Protein AF-A0A7S3JQF8-F1 (afdb_monomer_lite)

Secondary structure (DSSP, 8-state):
----------PPPPHHHHHHHHHHHHHHHHHHH-SSSHHHHHHHHTTS--B-HHHHHHHHHHHHTSSSPPPHHHHHHHHHHHGGGBS-HHHHHHHHHHH--HHHHHHHHHHHTHHHHHHTT--SEEEEEETTSHHHHHHHHHHHHHHHHHHHHHHHHTT--S---TTTTGGGGTT-SS--SS----S---SS---SEEEEEETTEE--HHHHHHHHHHT-GGG--S--TTS-SS--EEEEEE----PPPTTPPPPPHHHHHHHHHHTT----HHHHHT-HHHHTT-HHHHHHHHHHHHHHHTT-

pLDDT: mean 70.15, std 19.59, range [27.45, 96.44]

Organism: NCBI:txid44058

Sequence (304 aa):
CIHTVFTEIPLPPTELGIQNASGISGLLALLLENNTDRLHLLRLASTDLRIFASQAQHMLDTIQGSTQPFSSNELIECLIVLLPRILDVNAISKLLKRNLSDEEYHKLSFKLGSALFIYTGAIIGNHSLDLRQISHRAALCRLVQFDAIFQSQQRIAFGEENGGGANHFEHLLVYRGGDHSEVYRGGTSQFGDYSGFRNCTLNGRPITAGRIEEFCASFGDAGLDTHPHIVGKGRALLKLDYAGVIRAPLSATPVSDIKLGVLLHKCGLSFSAKYVRQRPSLAEVLPNILYEHRIKEEKAKRRL

Radius of gyration: 24.76 Å; chains: 1; bounding box: 56×47×88 Å

Foldseek 3Di:
DPQPPLDDDDDDQDPLNVVCPVLLVVLLVVLQVDDPQNLVSLLVSLQPAADALVSVVVSQVSQCPHPHHDDLVRLLSSCLSCLLRHDPLCSVVVSCVNRDDPVSVVVSCVVLPQLVCLSNPVLFFKGKAFLLDQSSLLSLLSLVVVQVVLVVVLCVVLPVPDDDDPPPPPVVVPPPDDDPPDDPPADDPPPDLPTLWHPKDWVNHDDHPVVSVVQNVQCPPSNPDNDSVVQPPDTGIIITGGHSDPDDRPPDDDQPPVRVLVVCVVVVNRDDPVNCVVDVVSCVVCVVVVVVVVVVVVVVVVVD

Structure (mmCIF, N/CA/C/O backbone):
data_AF-A0A7S3JQF8-F1
#
_entry.id   AF-A0A7S3JQF8-F1
#
loop_
_atom_site.group_PDB
_atom_site.id
_atom_site.type_symbol
_atom_site.label_atom_id
_atom_site.label_alt_id
_atom_site.label_comp_id
_atom_site.label_asym_id
_atom_site.label_entity_id
_atom_site.label_seq_id
_atom_site.pdbx_PDB_ins_code
_atom_site.Cartn_x
_atom_site.Cartn_y
_atom_site.Cartn_z
_atom_site.occupancy
_atom_site.B_iso_or_equiv
_atom_site.auth_seq_id
_atom_site.auth_comp_id
_atom_site.auth_asym_id
_atom_site.auth_atom_id
_atom_site.pdbx_PDB_model_num
ATOM 1 N N . CYS A 1 1 ? -22.724 -15.826 14.358 1.00 38.16 1 CYS A N 1
ATOM 2 C CA . CYS A 1 1 ? -21.447 -15.276 13.864 1.00 38.16 1 CYS A CA 1
ATOM 3 C C . CYS A 1 1 ? -20.396 -16.368 13.863 1.00 38.16 1 CYS A C 1
ATOM 5 O O . CYS A 1 1 ? -20.106 -16.908 14.922 1.00 38.16 1 CYS A O 1
ATOM 7 N N . ILE A 1 2 ? -19.859 -16.730 12.698 1.00 32.34 2 ILE A N 1
ATOM 8 C CA . ILE A 1 2 ? -18.669 -17.582 12.630 1.00 32.34 2 ILE A CA 1
ATOM 9 C C . ILE A 1 2 ? -17.495 -16.663 12.966 1.00 32.34 2 ILE A C 1
ATOM 11 O O . ILE A 1 2 ? -17.126 -15.821 12.153 1.00 32.34 2 ILE A O 1
ATOM 15 N N . HIS A 1 3 ? -16.955 -16.766 14.180 1.00 39.25 3 HIS A N 1
ATOM 16 C CA . HIS A 1 3 ? -15.694 -16.113 14.517 1.00 39.25 3 HIS A CA 1
ATOM 17 C C . HIS A 1 3 ? -14.595 -16.810 13.714 1.00 39.25 3 HIS A C 1
ATOM 19 O O . HIS A 1 3 ? -14.114 -17.875 14.096 1.00 39.25 3 HIS A O 1
ATOM 25 N N . THR A 1 4 ? -14.226 -16.254 12.561 1.00 45.56 4 THR A N 1
ATOM 26 C CA . THR A 1 4 ? -13.024 -16.687 11.851 1.00 45.56 4 THR A CA 1
ATOM 27 C C . THR A 1 4 ? -11.828 -16.402 12.747 1.00 45.56 4 THR A C 1
ATOM 29 O O . THR A 1 4 ? -11.440 -15.248 12.938 1.00 45.56 4 THR A O 1
ATOM 32 N N . VAL A 1 5 ? -11.270 -17.460 13.334 1.00 52.41 5 VAL A N 1
ATOM 33 C CA . VAL A 1 5 ? -10.058 -17.391 14.149 1.00 52.41 5 VAL A CA 1
ATOM 34 C C . VAL A 1 5 ? -8.934 -16.864 13.260 1.00 52.41 5 VAL A C 1
ATOM 36 O O . VAL A 1 5 ? -8.600 -17.488 12.252 1.00 52.41 5 VAL A O 1
ATOM 39 N N . PHE A 1 6 ? -8.347 -15.718 13.616 1.00 56.56 6 PHE A N 1
ATOM 40 C CA . PHE A 1 6 ? -7.117 -15.248 12.975 1.00 56.56 6 PHE A CA 1
ATOM 41 C C . PHE A 1 6 ? -5.991 -16.187 13.397 1.00 56.56 6 PHE A C 1
ATOM 43 O O . PHE A 1 6 ? -5.379 -16.025 14.447 1.00 56.56 6 PHE A O 1
ATOM 50 N N . THR A 1 7 ? -5.792 -17.239 12.612 1.00 50.06 7 THR A N 1
ATOM 51 C CA . THR A 1 7 ? -4.703 -18.189 12.802 1.00 50.06 7 THR A CA 1
ATOM 52 C C . THR A 1 7 ? -3.513 -17.670 12.011 1.00 50.06 7 THR A C 1
ATOM 54 O O . THR A 1 7 ? -3.436 -17.801 10.780 1.00 50.06 7 THR A O 1
ATOM 57 N N . GLU A 1 8 ? -2.612 -17.007 12.725 1.00 55.91 8 GLU A N 1
ATOM 58 C CA . GLU A 1 8 ? -1.283 -16.699 12.227 1.00 55.91 8 GLU A CA 1
ATOM 59 C C . GLU A 1 8 ? -0.314 -17.773 12.714 1.00 55.91 8 GLU A C 1
ATOM 61 O O . GLU A 1 8 ? -0.407 -18.247 13.846 1.00 55.91 8 GLU A O 1
ATOM 66 N N . ILE A 1 9 ? 0.591 -18.192 11.833 1.00 54.34 9 ILE A N 1
ATOM 67 C CA . ILE A 1 9 ? 1.711 -19.037 12.233 1.00 54.34 9 ILE A CA 1
ATOM 68 C C . ILE A 1 9 ? 2.637 -18.109 13.021 1.00 54.34 9 ILE A C 1
ATOM 70 O O . ILE A 1 9 ? 3.070 -17.110 12.443 1.00 54.34 9 ILE A O 1
ATOM 74 N N . PRO A 1 10 ? 2.914 -18.374 14.309 1.00 50.53 10 PRO A N 1
ATOM 75 C CA . PRO A 1 10 ? 3.776 -17.505 15.092 1.00 50.53 10 PRO A CA 1
ATOM 76 C C . PRO A 1 10 ? 5.144 -17.440 14.414 1.00 50.53 10 PRO A C 1
ATOM 78 O O . PRO A 1 10 ? 5.845 -18.446 14.295 1.00 50.53 10 PRO A O 1
ATOM 81 N N . LEU A 1 11 ? 5.497 -16.254 13.925 1.00 52.41 11 LEU A N 1
ATOM 82 C CA . LEU A 1 11 ? 6.851 -15.977 13.476 1.00 52.41 11 LEU A CA 1
ATOM 83 C C . LEU A 1 11 ? 7.752 -15.883 14.716 1.00 52.41 11 LEU A C 1
ATOM 85 O O . LEU A 1 11 ? 7.289 -15.436 15.772 1.00 52.41 11 LEU A O 1
ATOM 89 N N . PRO A 1 12 ? 9.027 -16.300 14.627 1.00 53.69 12 PRO A N 1
ATOM 90 C CA . PRO A 1 12 ? 9.968 -16.078 15.714 1.00 53.69 12 PRO A CA 1
ATOM 91 C C . PRO A 1 12 ? 10.010 -14.578 16.050 1.00 53.69 12 PRO A C 1
ATOM 93 O O . PRO A 1 12 ? 9.937 -13.752 15.133 1.00 53.69 12 PRO A O 1
ATOM 96 N N . PRO A 1 13 ? 10.099 -14.207 17.341 1.00 59.03 13 PRO A N 1
ATOM 97 C CA . PRO A 1 13 ? 10.108 -12.810 17.740 1.00 59.03 13 PRO A CA 1
ATOM 98 C C . PRO A 1 13 ? 11.290 -12.109 17.069 1.00 59.03 13 PRO A C 1
ATOM 100 O O . PRO A 1 13 ? 12.449 -12.460 17.282 1.00 59.03 13 PRO A O 1
ATOM 103 N N . THR A 1 14 ? 10.979 -11.139 16.216 1.00 62.47 14 THR A N 1
ATOM 104 C CA . THR A 1 14 ? 11.986 -10.276 15.599 1.00 62.47 14 THR A CA 1
ATOM 105 C C . THR A 1 14 ? 12.330 -9.150 16.566 1.00 62.47 14 THR A C 1
ATOM 107 O O . THR A 1 14 ? 11.481 -8.729 17.355 1.00 62.47 14 THR A O 1
ATOM 110 N N . GLU A 1 15 ? 13.557 -8.631 16.500 1.00 61.78 15 GLU A N 1
ATOM 111 C CA . GLU A 1 15 ? 13.989 -7.484 17.313 1.00 61.78 15 GLU A CA 1
ATOM 112 C C . GLU A 1 15 ? 13.013 -6.303 17.176 1.00 61.78 15 GLU A C 1
ATOM 114 O O . GLU A 1 15 ? 12.596 -5.718 18.172 1.00 61.78 15 GLU A O 1
ATOM 119 N N . LEU A 1 16 ? 12.534 -6.060 15.953 1.00 67.06 16 LEU A N 1
ATOM 120 C CA . LEU A 1 16 ? 11.507 -5.067 15.654 1.00 67.06 16 LEU A CA 1
ATOM 121 C C . LEU A 1 16 ? 10.172 -5.358 16.363 1.00 67.06 16 LEU A C 1
ATOM 123 O O . LEU A 1 16 ? 9.544 -4.459 16.919 1.00 67.06 16 LEU A O 1
ATOM 127 N N . GLY A 1 17 ? 9.732 -6.620 16.372 1.00 62.09 17 GLY A N 1
ATOM 128 C CA . GLY A 1 17 ? 8.514 -7.033 17.069 1.00 62.09 17 GLY A CA 1
ATOM 129 C C . GLY A 1 17 ? 8.582 -6.779 18.577 1.00 62.09 17 GLY A C 1
ATOM 130 O O . GLY A 1 17 ? 7.595 -6.337 19.164 1.00 62.09 17 GLY A O 1
ATOM 131 N N . ILE A 1 18 ? 9.753 -6.999 19.184 1.00 67.00 18 ILE A N 1
ATOM 132 C CA . ILE A 1 18 ? 10.003 -6.748 20.611 1.00 67.00 18 ILE A CA 1
ATOM 133 C C . ILE A 1 18 ? 10.075 -5.241 20.890 1.00 67.00 18 ILE A C 1
ATOM 135 O O . ILE A 1 18 ? 9.410 -4.762 21.807 1.00 67.00 18 ILE A O 1
ATOM 139 N N . GLN A 1 19 ? 10.829 -4.487 20.083 1.00 69.31 19 GLN A N 1
ATOM 140 C CA . GLN A 1 19 ? 10.987 -3.035 20.231 1.00 69.31 19 GLN A CA 1
ATOM 141 C C . GLN A 1 19 ? 9.647 -2.296 20.135 1.00 69.31 19 GLN A C 1
ATOM 143 O O . GLN A 1 19 ? 9.401 -1.359 20.892 1.00 69.31 19 GLN A O 1
ATOM 148 N N . ASN A 1 20 ? 8.741 -2.760 19.271 1.00 76.12 20 ASN A N 1
ATOM 149 C CA . ASN A 1 20 ? 7.442 -2.115 19.090 1.00 76.12 20 ASN A CA 1
ATOM 150 C C . ASN A 1 20 ? 6.398 -2.526 20.135 1.00 76.12 20 ASN A C 1
ATOM 152 O O . ASN A 1 20 ? 5.397 -1.830 20.280 1.00 76.12 20 ASN A O 1
ATOM 156 N N . ALA A 1 21 ? 6.602 -3.608 20.893 1.00 77.50 21 ALA A N 1
ATOM 157 C CA . ALA A 1 21 ? 5.611 -4.094 21.856 1.00 77.50 21 ALA A CA 1
ATOM 158 C C . ALA A 1 21 ? 5.340 -3.092 22.995 1.00 77.50 21 ALA A C 1
ATOM 160 O O . ALA A 1 21 ? 4.184 -2.875 23.369 1.00 77.50 21 ALA A O 1
ATOM 161 N N . SER A 1 22 ? 6.386 -2.442 23.516 1.00 77.94 22 SER A N 1
ATOM 162 C CA . SER A 1 22 ? 6.257 -1.398 24.543 1.00 77.94 22 SER A CA 1
ATOM 163 C C . SER A 1 22 ? 5.578 -0.144 23.985 1.00 77.94 22 SER A C 1
ATOM 165 O O . SER A 1 22 ? 4.662 0.383 24.614 1.00 77.94 22 SER A O 1
ATOM 167 N N . GLY A 1 23 ? 5.955 0.278 22.773 1.00 81.12 23 GLY A N 1
ATOM 168 C CA . GLY A 1 23 ? 5.341 1.412 22.076 1.00 81.12 23 GLY A CA 1
ATOM 169 C C . GLY A 1 23 ? 3.856 1.192 21.771 1.00 81.12 23 GLY A C 1
ATOM 170 O O . GLY A 1 23 ? 3.036 2.066 22.040 1.00 81.12 23 GLY A O 1
ATOM 171 N N . ILE A 1 24 ? 3.486 0.001 21.291 1.00 87.12 24 ILE A N 1
ATOM 172 C CA . ILE A 1 24 ? 2.089 -0.384 21.042 1.00 87.12 24 ILE A CA 1
ATOM 173 C C . ILE A 1 24 ? 1.290 -0.404 22.347 1.00 87.12 24 ILE A C 1
ATOM 175 O O . ILE A 1 24 ? 0.166 0.089 22.375 1.00 87.12 24 ILE A O 1
ATOM 179 N N . SER A 1 25 ? 1.858 -0.943 23.427 1.00 86.56 25 SER A N 1
ATOM 180 C CA . SER A 1 25 ? 1.186 -0.985 24.732 1.00 86.56 25 SER A CA 1
ATOM 181 C C . SER A 1 25 ? 0.939 0.422 25.284 1.00 86.56 25 SER A C 1
ATOM 183 O O . SER A 1 25 ? -0.168 0.716 25.731 1.00 86.56 25 SER A O 1
ATOM 185 N N . GLY A 1 26 ? 1.933 1.313 25.190 1.00 84.81 26 GLY A N 1
ATOM 186 C CA . GLY A 1 26 ? 1.784 2.720 25.572 1.00 84.81 26 GLY A CA 1
ATOM 187 C C . GLY A 1 26 ? 0.753 3.457 24.714 1.00 84.81 26 GLY A C 1
ATOM 188 O O . GLY A 1 26 ? -0.087 4.182 25.241 1.00 84.81 26 GLY A O 1
ATOM 189 N N . LEU A 1 27 ? 0.752 3.218 23.399 1.00 87.50 27 LEU A N 1
ATOM 190 C CA . LEU A 1 27 ? -0.258 3.764 22.494 1.00 87.50 27 LEU A CA 1
ATOM 191 C C . LEU A 1 27 ? -1.663 3.264 22.845 1.00 87.50 27 LEU A C 1
ATOM 193 O O . LEU A 1 27 ? -2.598 4.056 22.865 1.00 87.50 27 LEU A O 1
ATOM 197 N N . LEU A 1 28 ? -1.827 1.975 23.147 1.00 90.12 28 LEU A N 1
ATOM 198 C CA . LEU A 1 28 ? -3.119 1.425 23.555 1.00 90.12 28 LEU A CA 1
ATOM 199 C C . LEU A 1 28 ? -3.620 2.062 24.848 1.00 90.12 28 LEU A C 1
ATOM 201 O O . LEU A 1 28 ? -4.778 2.459 24.887 1.00 90.12 28 LEU A O 1
ATOM 205 N N . ALA A 1 29 ? -2.763 2.232 25.858 1.00 88.12 29 ALA A N 1
ATOM 206 C CA . ALA A 1 29 ? -3.135 2.944 27.080 1.00 88.12 29 ALA A CA 1
ATOM 207 C C . ALA A 1 29 ? -3.652 4.359 26.763 1.00 88.12 29 ALA A C 1
ATOM 209 O O . ALA A 1 29 ? -4.763 4.712 27.151 1.00 88.12 29 ALA A O 1
ATOM 210 N N . LEU A 1 30 ? -2.922 5.118 25.937 1.00 86.62 30 LEU A N 1
ATOM 211 C CA . LEU A 1 30 ? -3.332 6.462 25.520 1.00 86.62 30 LEU A CA 1
ATOM 212 C C . LEU A 1 30 ? -4.659 6.476 24.745 1.00 86.62 30 LEU A C 1
ATOM 214 O O . LEU A 1 30 ? -5.483 7.363 24.966 1.00 86.62 30 LEU A O 1
ATOM 218 N N . LEU A 1 31 ? -4.880 5.520 23.839 1.00 88.56 31 LEU A N 1
ATOM 219 C CA . LEU A 1 31 ? -6.117 5.426 23.053 1.00 88.56 31 LEU A CA 1
ATOM 220 C C . LEU A 1 31 ? -7.328 5.009 23.894 1.00 88.56 31 LEU A C 1
ATOM 222 O O . LEU A 1 31 ? -8.451 5.359 23.539 1.00 88.56 31 LEU A O 1
ATOM 226 N N . LEU A 1 32 ? -7.111 4.248 24.967 1.00 88.12 32 LEU A N 1
ATOM 227 C CA . LEU A 1 32 ? -8.162 3.811 25.885 1.00 88.12 32 LEU A CA 1
ATOM 228 C C . LEU A 1 32 ? -8.509 4.884 26.926 1.00 88.12 32 LEU A C 1
ATOM 230 O O . LEU A 1 32 ? -9.653 4.956 27.363 1.00 88.12 32 LEU A O 1
ATOM 234 N N . GLU A 1 33 ? -7.541 5.713 27.318 1.00 86.38 33 GLU A N 1
ATOM 235 C CA . GLU A 1 33 ? -7.742 6.809 28.274 1.00 86.38 33 GLU A CA 1
ATOM 236 C C . GLU A 1 33 ? -8.380 8.054 27.635 1.00 86.38 33 GLU A C 1
ATOM 238 O O . GLU A 1 33 ? -9.118 8.785 28.298 1.00 86.38 33 GLU A O 1
ATOM 243 N N . ASN A 1 34 ? -8.118 8.307 26.347 1.00 82.44 34 ASN A N 1
ATOM 244 C CA . ASN A 1 34 ? -8.585 9.504 25.645 1.00 82.44 34 ASN A CA 1
ATOM 245 C C . ASN A 1 34 ? -9.769 9.192 24.727 1.00 82.44 34 ASN A C 1
ATOM 247 O O . ASN A 1 34 ? -9.619 8.436 23.779 1.00 82.44 34 ASN A O 1
ATOM 251 N N . ASN A 1 35 ? -10.920 9.843 24.921 1.00 75.00 35 ASN A N 1
ATOM 252 C CA . ASN A 1 35 ? -12.141 9.502 24.169 1.00 75.00 35 ASN A CA 1
ATOM 253 C C . ASN A 1 35 ? -12.416 10.402 22.953 1.00 75.00 35 ASN A C 1
ATOM 255 O O . ASN A 1 35 ? -13.097 9.979 22.023 1.00 75.00 35 ASN A O 1
ATOM 259 N N . THR A 1 36 ? -11.902 11.634 22.926 1.00 74.56 36 THR A N 1
ATOM 260 C CA . THR A 1 36 ? -12.271 12.633 21.903 1.00 74.56 36 THR A CA 1
ATOM 261 C C . THR A 1 36 ? -11.349 12.658 20.686 1.00 74.56 36 THR A C 1
ATOM 263 O O . THR A 1 36 ? -11.806 13.003 19.603 1.00 74.56 36 THR A O 1
ATOM 266 N N . ASP A 1 37 ? -10.089 12.225 20.823 1.00 81.88 37 ASP A N 1
ATOM 267 C CA . ASP A 1 37 ? -9.053 12.421 19.791 1.00 81.88 37 ASP A CA 1
ATOM 268 C C . ASP A 1 37 ? -8.270 11.150 19.425 1.00 81.88 37 ASP A C 1
ATOM 270 O O . ASP A 1 37 ? -7.159 11.210 18.895 1.00 81.88 37 ASP A O 1
ATOM 274 N N . ARG A 1 38 ? -8.860 9.970 19.647 1.00 87.44 38 ARG A N 1
ATOM 275 C CA . ARG A 1 38 ? -8.209 8.662 19.422 1.00 87.44 38 ARG A CA 1
ATOM 276 C C . ARG A 1 38 ? -7.586 8.525 18.037 1.00 87.44 38 ARG A C 1
ATOM 278 O O . ARG A 1 38 ? -6.435 8.124 17.905 1.00 87.44 38 ARG A O 1
ATOM 285 N N . LEU A 1 39 ? -8.320 8.900 16.989 1.00 86.19 39 LEU A N 1
ATOM 286 C CA . LEU A 1 39 ? -7.820 8.814 15.614 1.00 86.19 39 LEU A CA 1
ATOM 287 C C . LEU A 1 39 ? -6.692 9.812 15.335 1.00 86.19 39 LEU A C 1
ATOM 289 O O . LEU A 1 39 ? -5.806 9.522 14.534 1.00 86.19 39 LEU A O 1
ATOM 293 N N . HIS A 1 40 ? -6.711 10.982 15.976 1.00 85.19 40 HIS A N 1
ATOM 294 C CA . HIS A 1 40 ? -5.642 11.963 15.833 1.00 85.19 40 HIS A CA 1
ATOM 295 C C . HIS A 1 40 ? -4.365 11.481 16.530 1.00 85.19 40 HIS A C 1
ATOM 297 O O . HIS A 1 40 ? -3.304 11.470 15.908 1.00 85.19 40 HIS A O 1
ATOM 303 N N . LEU A 1 41 ? -4.486 10.977 17.762 1.00 85.69 41 LEU A N 1
ATOM 304 C CA . LEU A 1 41 ? -3.383 10.358 18.501 1.00 85.69 41 LEU A CA 1
ATOM 305 C C . LEU A 1 41 ? -2.797 9.165 17.746 1.00 85.69 41 LEU A C 1
ATOM 307 O O . LEU A 1 41 ? -1.582 9.075 17.592 1.00 85.69 41 LEU A O 1
ATOM 311 N N . LEU A 1 42 ? -3.652 8.292 17.205 1.00 87.06 42 LEU A N 1
ATOM 312 C CA . LEU A 1 42 ? -3.214 7.169 16.383 1.00 87.06 42 LEU A CA 1
ATOM 313 C C . LEU A 1 42 ? -2.440 7.651 15.153 1.00 87.06 42 LEU A C 1
ATOM 315 O O . LEU A 1 42 ? -1.387 7.101 14.854 1.00 87.06 42 LEU A O 1
ATOM 319 N N . ARG A 1 43 ? -2.919 8.686 14.452 1.00 84.50 43 ARG A N 1
ATOM 320 C CA . ARG A 1 43 ? -2.213 9.256 13.292 1.00 84.50 43 ARG A CA 1
ATOM 321 C C . ARG A 1 43 ? -0.829 9.766 13.679 1.00 84.50 43 ARG A C 1
ATOM 323 O O . ARG A 1 43 ? 0.130 9.391 13.013 1.00 84.50 43 ARG A O 1
ATOM 330 N N . LEU A 1 44 ? -0.722 10.532 14.766 1.00 80.88 44 LEU A N 1
ATOM 331 C CA . LEU A 1 44 ? 0.553 11.054 15.265 1.00 80.88 44 LEU A CA 1
ATOM 332 C C . LEU A 1 44 ? 1.515 9.928 15.665 1.00 80.88 44 LEU A C 1
ATOM 334 O O . LEU A 1 44 ? 2.650 9.901 15.198 1.00 80.88 44 LEU A O 1
ATOM 338 N N . ALA A 1 45 ? 1.051 8.965 16.460 1.00 80.62 45 ALA A N 1
ATOM 339 C CA . ALA A 1 45 ? 1.877 7.860 16.941 1.00 80.62 45 ALA A CA 1
ATOM 340 C C . ALA A 1 45 ? 2.254 6.867 15.833 1.00 80.62 45 ALA A C 1
ATOM 342 O O . ALA A 1 45 ? 3.324 6.266 15.861 1.00 80.62 45 ALA A O 1
ATOM 343 N N . SER A 1 46 ? 1.388 6.697 14.830 1.00 76.44 46 SER A N 1
ATOM 344 C CA . SER A 1 46 ? 1.641 5.785 13.714 1.00 76.44 46 SER A CA 1
ATOM 345 C C . SER A 1 46 ? 2.768 6.249 12.796 1.00 76.44 46 SER A C 1
ATOM 347 O O . SER A 1 46 ? 3.197 5.457 11.962 1.00 76.44 46 SER A O 1
ATOM 349 N N . THR A 1 47 ? 3.234 7.499 12.923 1.00 70.69 47 THR A N 1
ATOM 350 C CA . THR A 1 47 ? 4.225 8.121 12.030 1.00 70.69 47 THR A CA 1
ATOM 351 C C . THR A 1 47 ? 5.492 7.283 11.901 1.00 70.69 47 THR A C 1
ATOM 353 O O . THR A 1 47 ? 5.908 6.993 10.779 1.00 70.69 47 THR A O 1
ATOM 356 N N . ASP A 1 48 ? 5.986 6.768 13.023 1.00 69.75 48 ASP A N 1
ATOM 357 C CA . ASP A 1 48 ? 7.218 5.972 13.088 1.00 69.75 48 ASP A CA 1
ATOM 358 C C . ASP A 1 48 ? 6.946 4.479 13.309 1.00 69.75 48 ASP A C 1
ATOM 360 O O . ASP A 1 48 ? 7.850 3.643 13.307 1.00 69.75 48 ASP A O 1
ATOM 364 N N . LEU A 1 49 ? 5.675 4.113 13.481 1.00 78.38 49 LEU A N 1
ATOM 365 C CA . LEU A 1 49 ? 5.298 2.763 13.851 1.00 78.38 49 LEU A CA 1
ATOM 366 C C . LEU A 1 49 ? 5.390 1.821 12.639 1.00 78.38 49 LEU A C 1
ATOM 368 O O . LEU A 1 49 ? 4.790 2.060 11.588 1.00 78.38 49 LEU A O 1
ATOM 372 N N . ARG A 1 50 ? 6.105 0.705 12.794 1.00 82.88 50 ARG A N 1
ATOM 373 C CA . ARG A 1 50 ? 6.122 -0.422 11.847 1.00 82.88 50 ARG A CA 1
ATOM 374 C C . ARG A 1 50 ? 5.615 -1.657 12.570 1.00 82.88 50 ARG A C 1
ATOM 376 O O . ARG A 1 50 ? 6.183 -2.035 13.582 1.00 82.88 50 ARG A O 1
ATOM 383 N N . ILE A 1 51 ? 4.554 -2.290 12.091 1.00 87.44 51 ILE A N 1
ATOM 384 C CA . ILE A 1 51 ? 3.912 -3.381 12.842 1.00 87.44 51 ILE A CA 1
ATOM 385 C C . ILE A 1 51 ? 3.696 -4.611 11.982 1.00 87.44 51 ILE A C 1
ATOM 387 O O . ILE A 1 51 ? 3.656 -4.530 10.755 1.00 87.44 51 ILE A O 1
ATOM 391 N N . PHE A 1 52 ? 3.521 -5.746 12.644 1.00 89.31 52 PHE A N 1
ATOM 392 C CA . PHE A 1 52 ? 2.952 -6.937 12.026 1.00 89.31 52 PHE A CA 1
ATOM 393 C C . PHE A 1 52 ? 1.418 -6.888 12.047 1.00 89.31 52 PHE A C 1
ATOM 395 O O . PHE A 1 52 ? 0.814 -6.201 12.879 1.00 89.31 52 PHE A O 1
ATOM 402 N N . ALA A 1 53 ? 0.757 -7.634 11.164 1.00 91.31 53 ALA A N 1
ATOM 403 C CA . ALA A 1 53 ? -0.696 -7.708 11.120 1.00 91.31 53 ALA A CA 1
ATOM 404 C C . ALA A 1 53 ? -1.277 -8.294 12.418 1.00 91.31 53 ALA A C 1
ATOM 406 O O . ALA A 1 53 ? -2.335 -7.845 12.851 1.00 91.31 53 ALA A O 1
ATOM 407 N N . SER A 1 54 ? -0.579 -9.220 13.088 1.00 90.06 54 SER A N 1
ATOM 408 C CA . SER A 1 54 ? -0.940 -9.694 14.440 1.00 90.06 54 SER A CA 1
ATOM 409 C C . SER A 1 54 ? -0.937 -8.579 15.471 1.00 90.06 54 SER A C 1
ATOM 411 O O . SER A 1 54 ? -1.847 -8.500 16.289 1.00 90.06 54 SER A O 1
ATOM 413 N N . GLN A 1 55 ? 0.074 -7.713 15.443 1.00 90.44 55 GLN A N 1
ATOM 414 C CA . GLN A 1 55 ? 0.164 -6.575 16.354 1.00 90.44 55 GLN A CA 1
ATOM 415 C C . GLN A 1 55 ? -0.974 -5.580 16.096 1.00 90.44 55 GLN A C 1
ATOM 417 O O . GLN A 1 55 ? -1.618 -5.129 17.041 1.00 90.44 55 GLN A O 1
ATOM 422 N N . ALA A 1 56 ? -1.290 -5.313 14.824 1.00 93.06 56 ALA A N 1
ATOM 423 C CA . ALA A 1 56 ? -2.465 -4.528 14.452 1.00 93.06 56 ALA A CA 1
ATOM 424 C C . ALA A 1 56 ? -3.767 -5.186 14.946 1.00 93.06 56 ALA A C 1
ATOM 426 O O . ALA A 1 56 ? -4.606 -4.515 15.540 1.00 93.06 56 ALA A O 1
ATOM 427 N N . GLN A 1 57 ? -3.927 -6.502 14.761 1.00 94.31 57 GLN A N 1
ATOM 428 C CA . GLN A 1 57 ? -5.095 -7.240 15.248 1.00 94.31 57 GLN A CA 1
ATOM 429 C C . GLN A 1 57 ? -5.208 -7.181 16.775 1.00 94.31 57 GLN A C 1
ATOM 431 O O . GLN A 1 57 ? -6.301 -6.966 17.282 1.00 94.31 57 GLN A O 1
ATOM 436 N N . HIS A 1 58 ? -4.101 -7.327 17.505 1.00 92.25 58 HIS A N 1
ATOM 437 C CA . HIS A 1 58 ? -4.076 -7.214 18.963 1.00 92.25 58 HIS A CA 1
ATOM 438 C C . HIS A 1 58 ? -4.551 -5.832 19.427 1.00 92.25 58 HIS A C 1
ATOM 440 O O . HIS A 1 58 ? -5.338 -5.728 20.370 1.00 92.25 58 HIS A O 1
ATOM 446 N N . MET A 1 59 ? -4.112 -4.768 18.743 1.00 92.69 59 MET A N 1
ATOM 447 C CA . MET A 1 59 ? -4.593 -3.414 19.015 1.00 92.69 59 MET A CA 1
ATOM 448 C C . MET A 1 59 ? -6.107 -3.304 18.815 1.00 92.69 59 MET A C 1
ATOM 450 O O . MET A 1 59 ? -6.802 -2.789 19.688 1.00 92.69 59 MET A O 1
ATOM 454 N N . LEU A 1 60 ? -6.623 -3.823 17.696 1.00 94.31 60 LEU A N 1
ATOM 455 C CA . LEU A 1 60 ? -8.058 -3.811 17.403 1.00 94.31 60 LEU A CA 1
ATOM 456 C C . LEU A 1 60 ? -8.861 -4.635 18.417 1.00 94.31 60 LEU A C 1
ATOM 458 O O . LEU A 1 60 ? -9.878 -4.153 18.903 1.00 94.31 60 LEU A O 1
ATOM 462 N N . ASP A 1 61 ? -8.388 -5.826 18.789 1.00 93.62 61 ASP A N 1
ATOM 463 C CA . ASP A 1 61 ? -9.044 -6.698 19.770 1.00 93.62 61 ASP A CA 1
ATOM 464 C C . ASP A 1 61 ? -9.109 -6.036 21.154 1.00 93.62 61 ASP A C 1
ATOM 466 O O . ASP A 1 61 ? -10.144 -6.082 21.819 1.00 93.62 61 ASP A O 1
ATOM 470 N N . THR A 1 62 ? -8.030 -5.366 21.569 1.00 92.19 62 THR A N 1
ATOM 471 C CA . THR A 1 62 ? -7.964 -4.669 22.862 1.00 92.19 62 THR A CA 1
ATOM 472 C C . THR A 1 62 ? -8.930 -3.486 22.900 1.00 92.19 62 THR A C 1
ATOM 474 O O . THR A 1 62 ? -9.645 -3.299 23.883 1.00 92.19 62 THR A O 1
ATOM 477 N N . ILE A 1 63 ? -9.000 -2.703 21.819 1.00 91.25 63 ILE A N 1
ATOM 478 C CA . ILE A 1 63 ? -9.933 -1.574 21.723 1.00 91.25 63 ILE A CA 1
ATOM 479 C C . ILE A 1 63 ? -11.380 -2.077 21.652 1.00 91.25 63 ILE A C 1
ATOM 481 O O . ILE A 1 63 ? -12.250 -1.530 22.327 1.00 91.25 63 ILE A O 1
ATOM 485 N N . GLN A 1 64 ? -11.645 -3.144 20.896 1.00 89.88 64 GLN A N 1
ATOM 486 C CA . GLN A 1 64 ? -12.983 -3.720 20.762 1.00 89.88 64 GLN A CA 1
ATOM 487 C C . GLN A 1 64 ? -13.492 -4.343 22.070 1.00 89.88 64 GLN A C 1
ATOM 489 O O . GLN A 1 64 ? -14.692 -4.313 22.332 1.00 89.88 64 GLN A O 1
ATOM 494 N N . GLY A 1 65 ? -12.591 -4.895 22.887 1.00 88.44 65 GLY A N 1
ATOM 495 C CA . GLY A 1 65 ? -12.893 -5.421 24.220 1.00 88.44 65 GLY A CA 1
ATOM 496 C C . GLY A 1 65 ? -12.988 -4.357 25.318 1.00 88.44 65 GLY A C 1
ATOM 497 O O . GLY A 1 65 ? -13.270 -4.698 26.465 1.00 88.44 65 GLY A O 1
ATOM 498 N N . SER A 1 66 ? -12.738 -3.085 24.996 1.00 89.56 66 SER A N 1
ATOM 499 C CA . SER A 1 66 ? -12.793 -1.988 25.962 1.00 89.56 66 SER A CA 1
ATOM 500 C C . SER A 1 66 ? -14.223 -1.512 26.237 1.00 89.56 66 SER A C 1
ATOM 502 O O . SER A 1 66 ? -15.182 -1.896 25.568 1.00 89.56 66 SER A O 1
ATOM 504 N N . THR A 1 67 ? -14.369 -0.613 27.212 1.00 86.94 67 THR A N 1
ATOM 505 C CA . THR A 1 67 ? -15.646 0.054 27.512 1.00 86.94 67 THR A CA 1
ATOM 506 C C . THR A 1 67 ? -16.136 0.954 26.374 1.00 86.94 67 THR A C 1
ATOM 508 O O . THR A 1 67 ? -17.308 1.327 26.363 1.00 86.94 67 THR A O 1
ATOM 511 N N . GLN A 1 68 ? -15.264 1.304 25.421 1.00 83.81 68 GLN A N 1
ATOM 512 C CA . GLN A 1 68 ? -15.562 2.197 24.304 1.00 83.81 68 GLN A CA 1
ATOM 513 C C . GLN A 1 68 ? -14.978 1.650 22.993 1.00 83.81 68 GLN A C 1
ATOM 515 O O . GLN A 1 68 ? -13.953 2.144 22.512 1.00 83.81 68 GLN A O 1
ATOM 520 N N . PRO A 1 69 ? -15.618 0.642 22.379 1.00 89.44 69 PRO A N 1
ATOM 521 C CA . PRO A 1 69 ? -15.170 0.108 21.098 1.00 89.44 69 PRO A CA 1
ATOM 522 C C . PRO A 1 69 ? -15.218 1.173 19.994 1.00 89.44 69 PRO A C 1
ATOM 524 O O . PRO A 1 69 ? -15.924 2.182 20.099 1.00 89.44 69 PRO A O 1
ATOM 527 N N . PHE A 1 70 ? -14.473 0.949 18.912 1.00 91.00 70 PHE A N 1
ATOM 528 C CA . PHE A 1 70 ? -14.587 1.800 17.732 1.00 91.00 70 PHE A CA 1
ATOM 529 C C . PHE A 1 70 ? -15.956 1.630 17.075 1.00 91.00 70 PHE A C 1
ATOM 531 O O . PHE A 1 70 ? -16.456 0.519 16.895 1.00 91.00 70 PHE A O 1
ATOM 538 N N . SER A 1 71 ? -16.541 2.745 16.650 1.00 92.38 71 SER A N 1
ATOM 539 C CA . SER A 1 71 ? -17.610 2.716 15.659 1.00 92.38 71 SER A CA 1
ATOM 540 C C . SER A 1 71 ? -17.090 2.174 14.320 1.00 92.38 71 SER A C 1
ATOM 542 O O . SER A 1 71 ? -15.898 2.241 14.023 1.00 92.38 71 SER A O 1
ATOM 544 N N . SER A 1 72 ? -17.999 1.707 13.463 1.00 93.00 72 SER A N 1
ATOM 545 C CA . SER A 1 72 ? -17.685 1.246 12.099 1.00 93.00 72 SER A CA 1
ATOM 546 C C . SER A 1 72 ? -16.816 2.246 11.312 1.00 93.00 72 SER A C 1
ATOM 548 O O . SER A 1 72 ? -15.806 1.888 10.705 1.00 93.00 72 SER A O 1
ATOM 550 N N . ASN A 1 73 ? -17.148 3.539 11.385 1.00 93.81 73 ASN A N 1
ATOM 551 C CA . ASN A 1 73 ? -16.384 4.582 10.702 1.00 93.81 73 ASN A CA 1
ATOM 552 C C . ASN A 1 73 ? -14.991 4.786 11.312 1.00 93.81 73 ASN A C 1
ATOM 554 O O . ASN A 1 73 ? -14.030 4.957 10.562 1.00 93.81 73 ASN A O 1
ATOM 558 N N . GLU A 1 74 ? -14.865 4.759 12.641 1.00 92.69 74 GLU A N 1
ATOM 559 C CA . GLU A 1 74 ? -13.562 4.860 13.309 1.00 92.69 74 GLU A CA 1
ATOM 560 C C . GLU A 1 74 ? -12.678 3.653 13.004 1.00 92.69 74 GLU A C 1
ATOM 562 O O . GLU A 1 74 ? -11.483 3.826 12.784 1.00 92.69 74 GLU A O 1
ATOM 567 N N . LEU A 1 75 ? -13.249 2.450 12.922 1.00 94.56 75 LEU A N 1
ATOM 568 C CA . LEU A 1 75 ? -12.520 1.241 12.553 1.00 94.56 75 LEU A CA 1
ATOM 569 C C . LEU A 1 75 ? -11.938 1.346 11.137 1.00 94.56 75 LEU A C 1
ATOM 571 O O . LEU A 1 75 ? -10.764 1.039 10.924 1.00 94.56 75 LEU A O 1
ATOM 575 N N . ILE A 1 76 ? -12.727 1.838 10.177 1.00 95.62 76 ILE A N 1
ATOM 576 C CA . ILE A 1 76 ? -12.253 2.092 8.809 1.00 95.62 76 ILE A CA 1
ATOM 577 C C . ILE A 1 76 ? -11.116 3.124 8.815 1.00 95.62 76 ILE A C 1
ATOM 579 O O . ILE A 1 76 ? -10.087 2.903 8.179 1.00 95.62 76 ILE A O 1
ATOM 583 N N . GLU A 1 77 ? -11.271 4.238 9.534 1.00 93.56 77 GLU A N 1
ATOM 584 C CA . GLU A 1 77 ? -10.229 5.270 9.642 1.00 93.56 77 GLU A CA 1
ATOM 585 C C . GLU A 1 77 ? -8.959 4.749 10.326 1.00 93.56 77 GLU A C 1
ATOM 587 O O . GLU A 1 77 ? -7.852 5.054 9.888 1.00 93.56 77 GLU A O 1
ATOM 592 N N . CYS A 1 78 ? -9.107 3.915 11.353 1.00 93.00 78 CYS A N 1
ATOM 593 C CA . CYS A 1 78 ? -8.007 3.235 12.022 1.00 93.00 78 CYS A CA 1
ATOM 594 C C . CYS A 1 78 ? -7.231 2.355 11.031 1.00 93.00 78 CYS A C 1
ATOM 596 O O . CYS A 1 78 ? -6.012 2.471 10.916 1.00 93.00 78 CYS A O 1
ATOM 598 N N . LEU A 1 79 ? -7.925 1.543 10.229 1.00 95.19 79 LEU A N 1
ATOM 599 C CA . LEU A 1 79 ? -7.285 0.704 9.212 1.00 95.19 79 LEU A CA 1
ATOM 600 C C . LEU A 1 79 ? -6.606 1.523 8.108 1.00 95.19 79 LEU A C 1
ATOM 602 O O . LEU A 1 79 ? -5.524 1.144 7.666 1.00 95.19 79 LEU A O 1
ATOM 606 N N . ILE A 1 80 ? -7.164 2.666 7.696 1.00 93.12 80 ILE A N 1
ATOM 607 C CA . ILE A 1 80 ? -6.500 3.580 6.746 1.00 93.12 80 ILE A CA 1
ATOM 608 C C . ILE A 1 80 ? -5.138 4.046 7.282 1.00 93.12 80 ILE A C 1
ATOM 610 O O . ILE A 1 80 ? -4.193 4.197 6.506 1.00 93.12 80 ILE A O 1
ATOM 614 N N . VAL A 1 81 ? -5.027 4.245 8.597 1.00 90.75 81 VAL A N 1
ATOM 615 C CA . VAL A 1 81 ? -3.788 4.667 9.266 1.00 90.75 81 VAL A CA 1
ATOM 616 C C . VAL A 1 81 ? -2.818 3.500 9.470 1.00 90.75 81 VAL A C 1
ATOM 618 O O . VAL A 1 81 ? -1.613 3.672 9.290 1.00 90.75 81 VAL A O 1
ATOM 621 N N . LEU A 1 82 ? -3.326 2.314 9.817 1.00 92.19 82 LEU A N 1
ATOM 622 C CA . LEU A 1 82 ? -2.505 1.144 10.140 1.00 92.19 82 LEU A CA 1
ATOM 623 C C . LEU A 1 82 ? -1.997 0.388 8.906 1.00 92.19 82 LEU A C 1
ATOM 625 O O . LEU A 1 82 ? -0.852 -0.056 8.903 1.00 92.19 82 LEU A O 1
ATOM 629 N N . LEU A 1 83 ? -2.795 0.246 7.843 1.00 93.44 83 LEU A N 1
ATOM 630 C CA . LEU A 1 83 ? -2.427 -0.535 6.649 1.00 93.44 83 LEU A CA 1
ATOM 631 C C . LEU A 1 83 ? -1.073 -0.145 6.024 1.00 93.44 83 LEU A C 1
ATOM 633 O O . LEU A 1 83 ? -0.289 -1.044 5.707 1.00 93.44 83 LEU A O 1
ATOM 637 N N . PRO A 1 84 ? -0.724 1.150 5.890 1.00 89.81 84 PRO A N 1
ATOM 638 C CA . PRO A 1 84 ? 0.591 1.548 5.394 1.00 89.81 84 PRO A CA 1
ATOM 639 C C . PRO A 1 84 ? 1.762 1.106 6.290 1.00 89.81 84 PRO A C 1
ATOM 641 O O . PRO A 1 84 ? 2.900 1.053 5.825 1.00 89.81 84 PRO A O 1
ATOM 644 N N . ARG A 1 85 ? 1.497 0.793 7.565 1.00 87.06 85 ARG A N 1
ATOM 645 C CA . ARG A 1 85 ? 2.491 0.440 8.598 1.00 87.06 85 ARG A CA 1
ATOM 646 C C . ARG A 1 85 ? 2.732 -1.047 8.742 1.00 87.06 85 ARG A C 1
ATOM 648 O O . ARG A 1 85 ? 3.768 -1.435 9.280 1.00 87.06 85 ARG A O 1
ATOM 655 N N . ILE A 1 86 ? 1.791 -1.853 8.264 1.00 90.12 86 ILE A N 1
ATOM 656 C CA . ILE A 1 86 ? 1.870 -3.306 8.337 1.00 90.12 86 ILE A CA 1
ATOM 657 C C . ILE A 1 86 ? 2.947 -3.798 7.371 1.00 90.12 86 ILE A C 1
ATOM 659 O O . ILE A 1 86 ? 2.898 -3.466 6.185 1.00 90.12 86 ILE A O 1
ATOM 663 N N . LEU A 1 87 ? 3.912 -4.573 7.861 1.00 85.44 87 LEU A N 1
ATOM 664 C CA . LEU A 1 87 ? 5.053 -5.070 7.083 1.00 85.44 87 LEU A CA 1
ATOM 665 C C . LEU A 1 87 ? 4.729 -6.354 6.306 1.00 85.44 87 LEU A C 1
ATOM 667 O O . LEU A 1 87 ? 5.078 -6.495 5.134 1.00 85.44 87 LEU A O 1
ATOM 671 N N . ASP A 1 88 ? 4.019 -7.272 6.945 1.00 85.50 88 ASP A N 1
ATOM 672 C CA . ASP A 1 88 ? 3.634 -8.602 6.477 1.00 85.50 88 ASP A CA 1
ATOM 673 C C . ASP A 1 88 ? 2.360 -8.561 5.621 1.00 85.50 88 ASP A C 1
ATOM 675 O O . ASP A 1 88 ? 1.266 -8.978 5.997 1.00 85.50 88 ASP A O 1
ATOM 679 N N . VAL A 1 89 ? 2.529 -8.080 4.393 1.00 83.69 89 VAL A N 1
ATOM 680 C CA . VAL A 1 89 ? 1.455 -7.868 3.409 1.00 83.69 89 VAL A CA 1
ATOM 681 C C . VAL A 1 89 ? 0.503 -9.056 3.239 1.00 83.69 89 VAL A C 1
ATOM 683 O O . VAL A 1 89 ? -0.708 -8.878 3.104 1.00 83.69 89 VAL A O 1
ATOM 686 N N . ASN A 1 90 ? 1.031 -10.279 3.289 1.00 85.00 90 ASN A N 1
ATOM 687 C CA . ASN A 1 90 ? 0.253 -11.503 3.091 1.00 85.00 90 ASN A CA 1
ATOM 688 C C . ASN A 1 90 ? -0.842 -11.698 4.157 1.00 85.00 90 ASN A C 1
ATOM 690 O O . ASN A 1 90 ? -1.866 -12.331 3.884 1.00 85.00 90 ASN A O 1
ATOM 694 N N . ALA A 1 91 ? -0.659 -11.142 5.357 1.00 87.75 91 ALA A N 1
ATOM 695 C CA . ALA A 1 91 ? -1.609 -11.254 6.458 1.00 87.75 91 ALA A CA 1
ATOM 696 C C . ALA A 1 91 ? -2.702 -10.169 6.434 1.00 87.75 91 ALA A C 1
ATOM 698 O O . ALA A 1 91 ? -3.751 -10.342 7.059 1.00 87.75 91 ALA A O 1
ATOM 699 N N . ILE A 1 92 ? -2.532 -9.097 5.650 1.00 91.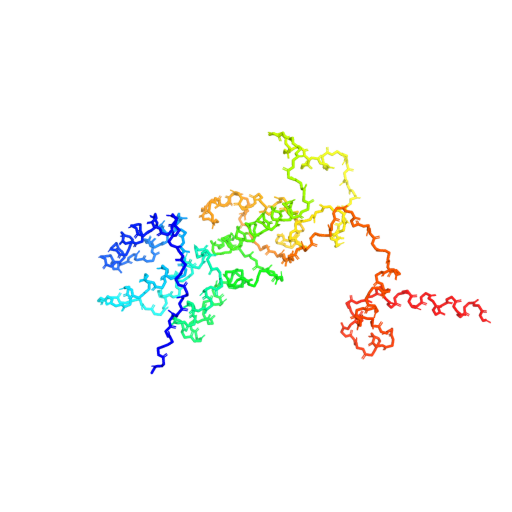31 92 ILE A N 1
ATOM 700 C CA . ILE A 1 92 ? -3.499 -7.989 5.570 1.00 91.31 92 ILE A CA 1
ATOM 701 C C . ILE A 1 92 ? -4.871 -8.472 5.092 1.00 91.31 92 ILE A C 1
ATOM 703 O O . ILE A 1 92 ? -5.895 -8.054 5.625 1.00 91.31 92 ILE A O 1
ATOM 707 N N . SER A 1 93 ? -4.921 -9.395 4.129 1.00 91.00 93 SER A N 1
ATOM 708 C CA . SER A 1 93 ? -6.199 -9.940 3.647 1.00 91.00 93 SER A CA 1
ATOM 709 C C . SER A 1 93 ? -7.001 -10.631 4.759 1.00 91.00 93 SER A C 1
ATOM 711 O O . SER A 1 93 ? -8.225 -10.498 4.811 1.00 91.00 93 SER A O 1
ATOM 713 N N . LYS A 1 94 ? -6.319 -11.326 5.680 1.00 91.31 94 LYS A N 1
ATOM 714 C CA . LYS A 1 94 ? -6.934 -11.960 6.853 1.00 91.31 94 LYS A CA 1
ATOM 715 C C . LYS A 1 94 ? -7.383 -10.914 7.872 1.00 91.31 94 LYS A C 1
ATOM 717 O O . LYS A 1 94 ? -8.475 -11.045 8.417 1.00 91.31 94 LYS A O 1
ATOM 722 N N . LEU A 1 95 ? -6.574 -9.873 8.088 1.00 94.50 95 LEU A N 1
ATOM 723 C CA . LEU A 1 95 ? -6.892 -8.764 8.991 1.00 94.50 95 LEU A CA 1
ATOM 724 C C . LEU A 1 95 ? -8.173 -8.050 8.536 1.00 94.50 95 LEU A C 1
ATOM 726 O O . LEU A 1 95 ? -9.092 -7.859 9.328 1.00 94.50 95 LEU A O 1
ATOM 730 N N . LEU A 1 96 ? -8.269 -7.713 7.248 1.00 95.25 96 LEU A N 1
ATOM 731 C CA . LEU A 1 96 ? -9.440 -7.033 6.695 1.00 95.25 96 LEU A CA 1
ATOM 732 C C . LEU A 1 96 ? -10.698 -7.901 6.789 1.00 95.25 96 LEU A C 1
ATOM 734 O O . LEU A 1 96 ? -11.714 -7.428 7.283 1.00 95.25 96 LEU A O 1
ATOM 738 N N . LYS A 1 97 ? -10.619 -9.181 6.400 1.00 94.12 97 LYS A N 1
ATOM 739 C CA . LYS A 1 97 ? -11.762 -10.111 6.459 1.00 94.12 97 LYS A CA 1
ATOM 740 C C . LYS A 1 97 ? -12.284 -10.360 7.873 1.00 94.12 97 LYS A C 1
ATOM 742 O O . LYS A 1 97 ? -13.462 -10.649 8.034 1.00 94.12 97 LYS A O 1
ATOM 747 N N . ARG A 1 98 ? -11.415 -10.308 8.886 1.00 93.38 98 ARG A N 1
ATOM 748 C CA . ARG A 1 98 ? -11.820 -10.517 10.282 1.00 93.38 98 ARG A CA 1
ATOM 749 C C . ARG A 1 98 ? -12.540 -9.302 10.865 1.00 93.38 98 ARG A C 1
ATOM 751 O O . ARG A 1 98 ? -13.462 -9.487 11.651 1.00 93.38 98 ARG A O 1
ATOM 758 N N . ASN A 1 99 ? -12.079 -8.094 10.542 1.00 95.94 99 ASN A N 1
ATOM 759 C CA . ASN A 1 99 ? -12.543 -6.882 11.221 1.00 95.94 99 ASN A CA 1
ATOM 760 C C . ASN A 1 99 ? -13.611 -6.114 10.438 1.00 95.94 99 ASN A C 1
ATOM 762 O O . ASN A 1 99 ? -14.332 -5.337 11.047 1.00 95.94 99 ASN A O 1
ATOM 766 N N . LEU A 1 100 ? -13.718 -6.304 9.121 1.00 95.94 100 LEU A N 1
ATOM 767 C CA . LEU A 1 100 ? -14.661 -5.568 8.283 1.00 95.94 100 LEU A CA 1
ATOM 768 C C . LEU A 1 100 ? -15.737 -6.484 7.707 1.00 95.94 100 LEU A C 1
ATOM 770 O O . LEU A 1 100 ? -15.443 -7.562 7.190 1.00 95.94 100 LEU A O 1
ATOM 774 N N . SER A 1 101 ? -16.975 -6.002 7.726 1.00 95.12 101 SER A N 1
ATOM 775 C CA . SER A 1 101 ? -18.040 -6.497 6.854 1.00 95.12 101 SER A CA 1
ATOM 776 C C . SER A 1 101 ? -17.775 -6.138 5.386 1.00 95.12 101 SER A C 1
ATOM 778 O O . SER A 1 101 ? -16.970 -5.254 5.081 1.00 95.12 101 SER A O 1
ATOM 780 N N . ASP A 1 102 ? -18.493 -6.776 4.459 1.00 94.69 102 ASP A N 1
ATOM 781 C CA . ASP A 1 102 ? -18.361 -6.499 3.022 1.00 94.69 102 ASP A CA 1
ATOM 782 C C . ASP A 1 102 ? -18.652 -5.024 2.686 1.00 94.69 102 ASP A C 1
ATOM 784 O O . ASP A 1 102 ? -17.951 -4.409 1.882 1.00 94.69 102 ASP A O 1
ATOM 788 N N . GLU A 1 103 ? -19.644 -4.416 3.345 1.00 96.44 103 GLU A N 1
ATOM 789 C CA . GLU A 1 103 ? -19.985 -3.003 3.148 1.00 96.44 103 GLU A CA 1
ATOM 790 C C . GLU A 1 103 ? -18.859 -2.072 3.628 1.00 96.44 103 GLU A C 1
ATOM 792 O O . GLU A 1 103 ? -18.495 -1.107 2.950 1.00 96.44 103 GLU A O 1
ATOM 797 N N . GLU A 1 104 ? -18.266 -2.367 4.784 1.00 96.31 104 GLU A N 1
ATOM 798 C CA . GLU A 1 104 ? -17.148 -1.595 5.328 1.00 96.31 104 GLU A CA 1
ATOM 799 C C . GLU A 1 104 ? -15.876 -1.779 4.501 1.00 96.31 104 GLU A C 1
ATOM 801 O O . GLU A 1 104 ? -15.143 -0.814 4.275 1.00 96.31 104 GLU A O 1
ATOM 806 N N . TYR A 1 105 ? -15.642 -2.986 3.986 1.00 95.75 105 TYR A N 1
ATOM 807 C CA . TYR A 1 105 ? -14.564 -3.257 3.044 1.00 95.75 105 TYR A CA 1
ATOM 808 C C . TYR A 1 105 ? -14.739 -2.444 1.758 1.00 95.75 105 TYR A C 1
ATOM 810 O O . TYR A 1 105 ? -13.785 -1.819 1.291 1.00 95.75 105 TYR A O 1
ATOM 818 N N . HIS A 1 106 ? -15.956 -2.369 1.211 1.00 94.56 106 HIS A N 1
ATOM 819 C CA . HIS A 1 106 ? -16.248 -1.517 0.058 1.00 94.56 106 HIS A CA 1
ATOM 820 C C . HIS A 1 106 ? -16.008 -0.032 0.358 1.00 94.56 106 HIS A C 1
ATOM 822 O O . HIS A 1 106 ? -15.397 0.662 -0.457 1.00 94.56 106 HIS A O 1
ATOM 828 N N . LYS A 1 107 ? -16.410 0.454 1.539 1.00 96.00 107 LYS A N 1
ATOM 829 C CA . LYS A 1 107 ? -16.130 1.829 1.989 1.00 96.00 107 LYS A CA 1
ATOM 830 C C . LYS A 1 107 ? -14.628 2.096 2.106 1.00 96.00 107 LYS A C 1
ATOM 832 O O . LYS A 1 107 ? -14.153 3.128 1.629 1.00 96.00 107 LYS A O 1
ATOM 837 N N . LEU A 1 108 ? -13.871 1.169 2.692 1.00 95.38 108 LEU A N 1
ATOM 838 C CA . LEU A 1 108 ? -12.412 1.244 2.781 1.00 95.38 108 LEU A CA 1
ATOM 839 C C . LEU A 1 108 ? -11.774 1.269 1.383 1.00 95.38 108 LEU A C 1
ATOM 841 O O . LEU A 1 108 ? -10.933 2.123 1.103 1.00 95.38 108 LEU A O 1
ATOM 845 N N . SER A 1 109 ? -12.205 0.373 0.492 1.00 94.25 109 SER A N 1
ATOM 846 C CA . SER A 1 109 ? -11.733 0.300 -0.893 1.00 94.25 109 SER A CA 1
ATOM 847 C C . SER A 1 109 ? -12.024 1.579 -1.666 1.00 94.25 109 SER A C 1
ATOM 849 O O . SER A 1 109 ? -11.184 2.011 -2.452 1.00 94.25 109 SER A O 1
ATOM 851 N N . PHE A 1 110 ? -13.178 2.204 -1.443 1.00 93.06 110 PHE A N 1
ATOM 852 C CA . PHE A 1 110 ? -13.510 3.484 -2.056 1.00 93.06 110 PHE A CA 1
ATOM 853 C C . PHE A 1 110 ? -12.603 4.612 -1.543 1.00 93.06 110 PHE A C 1
ATOM 855 O O . PHE A 1 110 ? -12.099 5.398 -2.340 1.00 93.06 110 PHE A O 1
ATOM 862 N N . LYS A 1 111 ? -12.345 4.666 -0.227 1.00 93.00 111 LYS A N 1
ATOM 863 C CA . LYS A 1 111 ? -11.478 5.687 0.388 1.00 93.00 111 LYS A CA 1
ATOM 864 C C . LYS A 1 111 ? -10.009 5.564 -0.018 1.00 93.00 111 LYS A C 1
ATOM 866 O O . LYS A 1 111 ? -9.342 6.580 -0.170 1.00 93.00 111 LYS A O 1
ATOM 871 N N . LEU A 1 112 ? -9.497 4.342 -0.164 1.00 92.62 112 LEU A N 1
ATOM 872 C CA . LEU A 1 112 ? -8.093 4.093 -0.510 1.00 92.62 112 LEU A CA 1
ATOM 873 C C . LEU A 1 112 ? -7.843 3.990 -2.021 1.00 92.62 112 LEU A C 1
ATOM 875 O O . LEU A 1 112 ? -6.705 4.147 -2.464 1.00 92.62 112 LEU A O 1
ATOM 879 N N . GLY A 1 113 ? -8.869 3.703 -2.825 1.00 91.56 113 GLY A N 1
ATOM 880 C CA . GLY A 1 113 ? -8.736 3.540 -4.272 1.00 91.56 113 GLY A CA 1
ATOM 881 C C . GLY A 1 113 ? -7.615 2.563 -4.649 1.00 91.56 113 GLY A C 1
ATOM 882 O O . GLY A 1 113 ? -7.497 1.477 -4.079 1.00 91.56 113 GLY A O 1
ATOM 883 N N . SER A 1 114 ? -6.745 2.972 -5.581 1.00 88.38 114 SER A N 1
ATOM 884 C CA . SER A 1 114 ? -5.598 2.162 -6.020 1.00 88.38 114 SER A CA 1
ATOM 885 C C . SER A 1 114 ? -4.604 1.822 -4.898 1.00 88.38 114 SER A C 1
ATOM 887 O O . SER A 1 114 ? -3.907 0.815 -4.998 1.00 88.38 114 SER A O 1
ATOM 889 N N . ALA A 1 115 ? -4.542 2.608 -3.815 1.00 92.38 115 ALA A N 1
ATOM 890 C CA . ALA A 1 115 ? -3.607 2.359 -2.717 1.00 92.38 115 ALA A CA 1
ATOM 891 C C . ALA A 1 115 ? -3.897 1.037 -1.985 1.00 92.38 115 ALA A C 1
ATOM 893 O O . ALA A 1 115 ? -2.967 0.380 -1.519 1.00 92.38 115 ALA A O 1
ATOM 894 N N . LEU A 1 116 ? -5.164 0.599 -1.927 1.00 93.31 116 LEU A N 1
ATOM 895 C CA . LEU A 1 116 ? -5.532 -0.653 -1.257 1.00 93.31 116 LEU A CA 1
ATOM 896 C C . LEU A 1 116 ? -4.881 -1.877 -1.917 1.00 93.31 116 LEU A C 1
ATOM 898 O O . LEU A 1 116 ? -4.429 -2.783 -1.216 1.00 93.31 116 LEU A O 1
ATOM 902 N N . PHE A 1 117 ? -4.790 -1.903 -3.250 1.00 89.94 117 PHE A N 1
ATOM 903 C CA . PHE A 1 117 ? -4.140 -2.999 -3.978 1.00 89.94 117 PHE A CA 1
ATOM 904 C C . PHE A 1 117 ? -2.653 -3.093 -3.632 1.00 89.94 117 PHE A C 1
ATOM 906 O O . PHE A 1 117 ? -2.138 -4.180 -3.383 1.00 89.94 117 PHE A O 1
ATOM 913 N N . ILE A 1 118 ? -1.987 -1.944 -3.509 1.00 90.44 118 ILE A N 1
ATOM 914 C CA . ILE A 1 118 ? -0.579 -1.873 -3.113 1.00 90.44 118 ILE A CA 1
ATOM 915 C C . ILE A 1 118 ? -0.402 -2.392 -1.681 1.00 90.44 118 ILE A C 1
ATOM 917 O O . ILE A 1 118 ? 0.486 -3.206 -1.428 1.00 90.44 118 ILE A O 1
ATOM 921 N N . TYR A 1 119 ? -1.270 -1.984 -0.750 1.00 91.06 119 TYR A N 1
ATOM 922 C CA . TYR A 1 119 ? -1.201 -2.460 0.634 1.00 91.06 119 TYR A CA 1
ATOM 923 C C . TYR A 1 119 ? -1.500 -3.942 0.776 1.00 91.06 119 TYR A C 1
ATOM 925 O O . TYR A 1 119 ? -0.912 -4.581 1.631 1.00 91.06 119 TYR A O 1
ATOM 933 N N . THR A 1 120 ? -2.360 -4.507 -0.063 1.00 88.56 120 THR A N 1
ATOM 934 C CA . THR A 1 120 ? -2.708 -5.936 -0.032 1.00 88.56 120 THR A CA 1
ATOM 935 C C . THR A 1 120 ? -1.751 -6.818 -0.840 1.00 88.56 120 THR A C 1
ATOM 937 O O . THR A 1 120 ? -1.940 -8.031 -0.887 1.00 88.56 120 THR A O 1
ATOM 940 N N . GLY A 1 121 ? -0.711 -6.239 -1.453 1.00 81.75 121 GLY A N 1
ATOM 941 C CA . GLY A 1 121 ? 0.336 -6.976 -2.171 1.00 81.75 121 GLY A CA 1
ATOM 942 C C . GLY A 1 121 ? 0.066 -7.210 -3.649 1.00 81.75 121 GLY A C 1
ATOM 943 O O . GLY A 1 121 ? 0.928 -7.736 -4.349 1.00 81.75 121 GLY A O 1
ATOM 944 N N . ALA A 1 122 ? -1.076 -6.754 -4.161 1.00 83.94 122 ALA A N 1
ATOM 945 C CA . ALA A 1 122 ? -1.356 -6.679 -5.589 1.00 83.94 122 ALA A CA 1
ATOM 946 C C . ALA A 1 122 ? -0.631 -5.467 -6.208 1.00 83.94 122 ALA A C 1
ATOM 948 O O . ALA A 1 122 ? -1.244 -4.522 -6.703 1.00 83.94 122 ALA A O 1
ATOM 949 N N . ILE A 1 123 ? 0.704 -5.479 -6.135 1.00 83.44 123 ILE A N 1
ATOM 950 C CA . ILE A 1 123 ? 1.554 -4.362 -6.563 1.00 83.44 123 ILE A CA 1
ATOM 951 C C . ILE A 1 123 ? 1.674 -4.264 -8.086 1.00 83.44 123 ILE A C 1
ATOM 953 O O . ILE A 1 123 ? 1.883 -3.172 -8.600 1.00 83.44 123 ILE A O 1
ATOM 957 N N . ILE A 1 124 ? 1.523 -5.369 -8.823 1.00 84.50 124 ILE A N 1
ATOM 958 C CA . ILE A 1 124 ? 1.644 -5.381 -10.288 1.00 84.50 124 ILE A CA 1
ATOM 959 C C . ILE A 1 124 ? 0.344 -4.881 -10.920 1.00 84.50 124 ILE A C 1
ATOM 961 O O . ILE A 1 124 ? -0.718 -5.456 -10.687 1.00 84.50 124 ILE A O 1
ATOM 965 N N . GLY A 1 125 ? 0.436 -3.856 -11.765 1.00 83.31 125 GLY A N 1
ATOM 966 C CA . GLY A 1 125 ? -0.701 -3.334 -12.517 1.00 83.31 125 GLY A CA 1
ATOM 967 C C . GLY A 1 125 ? -0.660 -1.825 -12.724 1.00 83.31 125 GLY A C 1
ATOM 968 O O . GLY A 1 125 ? 0.334 -1.162 -12.432 1.00 83.31 125 GLY A O 1
ATOM 969 N N . ASN A 1 126 ? -1.768 -1.296 -13.242 1.00 87.25 126 ASN A N 1
ATOM 970 C CA . ASN A 1 126 ? -1.975 0.138 -13.393 1.00 87.25 126 ASN A CA 1
ATOM 971 C C . ASN A 1 126 ? -2.443 0.750 -12.066 1.00 87.25 126 ASN A C 1
ATOM 973 O O . ASN A 1 126 ? -3.429 0.298 -11.482 1.00 87.25 126 ASN A O 1
ATOM 977 N N . HIS A 1 127 ? -1.766 1.806 -11.623 1.00 90.69 127 HIS A N 1
ATOM 978 C CA . HIS A 1 127 ? -2.081 2.538 -10.402 1.00 90.69 127 HIS A CA 1
ATOM 979 C C . HIS A 1 127 ? -2.334 4.010 -10.701 1.00 90.69 127 HIS A C 1
ATOM 981 O O . HIS A 1 127 ? -1.601 4.648 -11.459 1.00 90.69 127 HIS A O 1
ATOM 987 N N . SER A 1 128 ? -3.352 4.568 -10.046 1.00 92.88 128 SER A N 1
ATOM 988 C CA . SER A 1 128 ? -3.672 5.993 -10.087 1.00 92.88 128 SER A CA 1
ATOM 989 C C . SER A 1 128 ? -3.643 6.552 -8.667 1.00 92.88 128 SER A C 1
ATOM 991 O O . SER A 1 128 ? -4.558 6.328 -7.874 1.00 92.88 128 SER A O 1
ATOM 993 N N . LEU A 1 129 ? -2.574 7.274 -8.338 1.00 92.81 129 LEU A N 1
ATOM 994 C CA . LEU A 1 129 ? -2.302 7.794 -7.007 1.00 92.81 129 LEU A CA 1
ATOM 995 C C . LEU A 1 129 ? -2.483 9.312 -6.945 1.00 92.81 129 LEU A C 1
ATOM 997 O O . LEU A 1 129 ? -1.869 10.053 -7.706 1.00 92.81 129 LEU A O 1
ATOM 1001 N N . ASP A 1 130 ? -3.315 9.788 -6.021 1.00 91.25 130 ASP A N 1
ATOM 1002 C CA . ASP A 1 130 ? -3.463 11.216 -5.745 1.00 91.25 130 ASP A CA 1
ATOM 1003 C C . ASP A 1 130 ? -2.486 11.637 -4.646 1.00 91.25 130 ASP A C 1
ATOM 1005 O O . ASP A 1 130 ? -2.765 11.469 -3.461 1.00 91.25 130 ASP A O 1
ATOM 1009 N N . LEU A 1 131 ? -1.343 12.213 -5.023 1.00 88.44 131 LEU A N 1
ATOM 1010 C CA . LEU A 1 131 ? -0.254 12.521 -4.084 1.00 88.44 131 LEU A CA 1
ATOM 1011 C C . LEU A 1 131 ? -0.599 13.625 -3.063 1.00 88.44 131 LEU A C 1
ATOM 1013 O O . LEU A 1 131 ? 0.179 13.898 -2.147 1.00 88.44 131 LEU A O 1
ATOM 1017 N N . ARG A 1 132 ? -1.784 14.242 -3.159 1.00 84.25 132 ARG A N 1
ATOM 1018 C CA . ARG A 1 132 ? -2.323 15.113 -2.098 1.00 84.25 132 ARG A CA 1
ATOM 1019 C C . ARG A 1 132 ? -2.717 14.317 -0.857 1.00 84.25 132 ARG A C 1
ATOM 1021 O O . ARG A 1 132 ? -2.661 14.848 0.250 1.00 84.25 132 ARG A O 1
ATOM 1028 N N . GLN A 1 133 ? -3.098 13.057 -1.038 1.00 85.56 133 GLN A N 1
ATOM 1029 C CA . GLN A 1 133 ? -3.569 12.186 0.027 1.00 85.56 133 GLN A CA 1
ATOM 1030 C C . GLN A 1 133 ? -2.397 11.426 0.651 1.00 85.56 133 GLN A C 1
ATOM 1032 O O . GLN A 1 133 ? -1.618 10.783 -0.053 1.00 85.56 133 GLN A O 1
ATOM 1037 N N . ILE A 1 134 ? -2.303 11.459 1.983 1.00 84.75 134 ILE A N 1
ATOM 1038 C CA . ILE A 1 134 ? -1.241 10.781 2.748 1.00 84.75 134 ILE A CA 1
ATOM 1039 C C . ILE A 1 134 ? -1.200 9.283 2.418 1.00 84.75 134 ILE A C 1
ATOM 1041 O O . ILE A 1 134 ? -0.138 8.736 2.140 1.00 84.75 134 ILE A O 1
ATOM 1045 N N . SER A 1 135 ? -2.361 8.628 2.364 1.00 87.69 135 SER A N 1
ATOM 1046 C CA . SER A 1 135 ? -2.476 7.203 2.034 1.00 87.69 135 SER A CA 1
ATOM 1047 C C . SER A 1 135 ? -1.946 6.865 0.638 1.00 87.69 135 SER A C 1
ATOM 1049 O O . SER A 1 135 ? -1.411 5.782 0.434 1.00 87.69 135 SER A O 1
ATOM 1051 N N . HIS A 1 136 ? -2.048 7.767 -0.334 1.00 91.31 136 HIS A N 1
ATOM 1052 C CA . HIS A 1 136 ? -1.521 7.537 -1.678 1.00 91.31 136 HIS A CA 1
ATOM 1053 C C . HIS A 1 136 ? -0.016 7.807 -1.756 1.00 91.31 136 HIS A C 1
ATOM 1055 O O . HIS A 1 136 ? 0.691 7.088 -2.461 1.00 91.31 136 HIS A O 1
ATOM 1061 N N . ARG A 1 137 ? 0.492 8.790 -1.000 1.00 88.81 137 ARG A N 1
ATOM 1062 C CA . ARG A 1 137 ? 1.939 9.011 -0.847 1.00 88.81 137 ARG A CA 1
ATOM 1063 C C . ARG A 1 137 ? 2.616 7.814 -0.191 1.00 88.81 137 ARG A C 1
ATOM 1065 O O . ARG A 1 137 ? 3.608 7.315 -0.710 1.00 88.81 137 ARG A O 1
ATOM 1072 N N . ALA A 1 138 ? 2.032 7.303 0.888 1.00 88.00 138 ALA A N 1
ATOM 1073 C CA . ALA A 1 138 ? 2.530 6.123 1.578 1.00 88.00 138 ALA A CA 1
ATOM 1074 C C . ALA A 1 138 ? 2.533 4.878 0.670 1.00 88.00 138 ALA A C 1
ATOM 1076 O O . ALA A 1 138 ? 3.490 4.104 0.68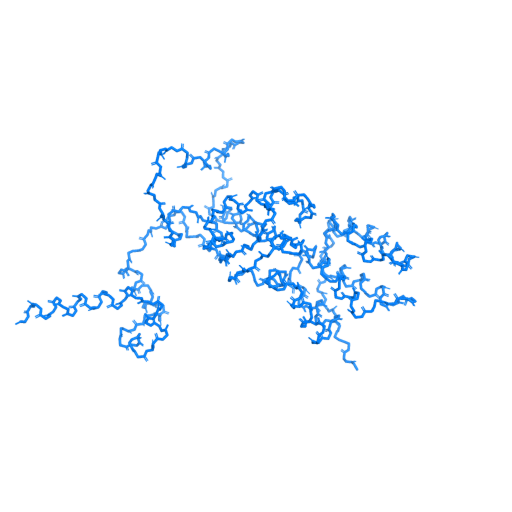2 1.00 88.00 138 ALA A O 1
ATOM 1077 N N . ALA A 1 139 ? 1.518 4.724 -0.188 1.00 91.44 139 ALA A N 1
ATOM 1078 C CA . ALA A 1 139 ? 1.478 3.652 -1.178 1.00 91.44 139 ALA A CA 1
ATOM 1079 C C . ALA A 1 139 ? 2.580 3.799 -2.240 1.00 91.44 139 ALA A C 1
ATOM 1081 O O . ALA A 1 139 ? 3.209 2.807 -2.604 1.00 91.44 139 ALA A O 1
ATOM 1082 N N . LEU A 1 140 ? 2.868 5.026 -2.694 1.00 91.25 140 LEU A N 1
ATOM 1083 C CA . LEU A 1 140 ? 3.988 5.286 -3.601 1.00 91.25 140 LEU A CA 1
ATOM 1084 C C . LEU A 1 140 ? 5.332 4.934 -2.950 1.00 91.25 140 LEU A C 1
ATOM 1086 O O . LEU A 1 140 ? 6.114 4.197 -3.545 1.00 91.25 140 LEU A O 1
ATOM 1090 N N . CYS A 1 141 ? 5.574 5.388 -1.714 1.00 87.62 141 CYS A N 1
ATOM 1091 C CA . CYS A 1 141 ? 6.788 5.044 -0.968 1.00 87.62 141 CYS A CA 1
ATOM 1092 C C . CYS A 1 141 ? 6.937 3.527 -0.811 1.00 87.62 141 CYS A C 1
ATOM 1094 O O . CYS A 1 141 ? 8.037 2.998 -0.945 1.00 87.62 141 CYS A O 1
ATOM 1096 N N . ARG A 1 142 ? 5.828 2.810 -0.604 1.00 86.81 142 ARG A N 1
ATOM 1097 C CA . ARG A 1 142 ? 5.828 1.347 -0.540 1.00 86.81 142 ARG A CA 1
ATOM 1098 C C . ARG A 1 142 ? 6.220 0.700 -1.871 1.00 86.81 142 ARG A C 1
ATOM 1100 O O . ARG A 1 142 ? 7.008 -0.239 -1.865 1.00 86.81 142 ARG A O 1
ATOM 1107 N N . LEU A 1 143 ? 5.716 1.195 -3.004 1.00 87.69 143 LEU A N 1
ATOM 1108 C CA . LEU A 1 143 ? 6.134 0.714 -4.329 1.00 87.69 143 LEU A CA 1
ATOM 1109 C C 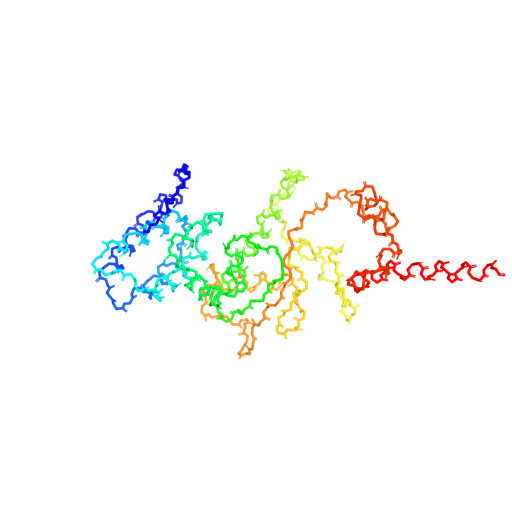. LEU A 1 143 ? 7.628 0.949 -4.577 1.00 87.69 143 LEU A C 1
ATOM 1111 O O . LEU A 1 143 ? 8.300 0.059 -5.090 1.00 87.69 143 LEU A O 1
ATOM 1115 N N . VAL A 1 144 ? 8.156 2.112 -4.184 1.00 86.06 144 VAL A N 1
ATOM 1116 C CA . VAL A 1 144 ? 9.592 2.420 -4.310 1.00 86.06 144 VAL A CA 1
ATOM 1117 C C . VAL A 1 144 ? 10.431 1.487 -3.436 1.00 86.06 144 VAL A C 1
ATOM 1119 O O . VAL A 1 144 ? 11.437 0.956 -3.897 1.00 86.06 144 VAL A O 1
ATOM 1122 N N . GLN A 1 145 ? 9.991 1.206 -2.206 1.00 82.50 145 GLN A N 1
ATOM 1123 C CA . GLN A 1 145 ? 10.648 0.227 -1.333 1.00 82.50 145 GLN A CA 1
ATOM 1124 C C . GLN A 1 145 ? 10.652 -1.180 -1.942 1.00 82.50 145 GLN A C 1
ATOM 1126 O O . GLN A 1 145 ? 11.683 -1.851 -1.920 1.00 82.50 145 GLN A O 1
ATOM 1131 N N . PHE A 1 146 ? 9.526 -1.624 -2.509 1.00 81.56 146 PHE A N 1
ATOM 1132 C CA . PHE A 1 146 ? 9.457 -2.909 -3.207 1.00 81.56 146 PHE A CA 1
ATOM 1133 C C . PHE A 1 146 ? 10.419 -2.970 -4.388 1.00 81.56 146 PHE A C 1
ATOM 1135 O O . PHE A 1 146 ? 11.124 -3.966 -4.537 1.00 81.56 146 PHE A O 1
ATOM 1142 N N . ASP A 1 147 ? 10.476 -1.906 -5.190 1.00 81.62 147 ASP A N 1
ATOM 1143 C CA . ASP A 1 147 ? 11.394 -1.817 -6.320 1.00 81.62 147 ASP A CA 1
ATOM 1144 C C . ASP A 1 147 ? 12.853 -1.923 -5.860 1.00 81.62 147 ASP A C 1
ATOM 1146 O O . ASP A 1 147 ? 13.602 -2.744 -6.382 1.00 81.62 147 ASP A O 1
ATOM 1150 N N . ALA A 1 148 ? 13.234 -1.191 -4.809 1.00 77.75 148 ALA A N 1
ATOM 1151 C CA . ALA A 1 148 ? 14.584 -1.220 -4.250 1.00 77.75 148 ALA A CA 1
ATOM 1152 C C . ALA A 1 148 ? 14.977 -2.601 -3.690 1.00 77.75 148 ALA A C 1
ATOM 1154 O O . ALA A 1 148 ? 16.066 -3.100 -3.985 1.00 77.75 148 ALA A O 1
ATOM 1155 N N . ILE A 1 149 ? 14.095 -3.247 -2.914 1.00 75.88 149 ILE A N 1
ATOM 1156 C CA . ILE A 1 149 ? 14.329 -4.601 -2.378 1.00 75.88 149 ILE A CA 1
ATOM 1157 C C . ILE A 1 149 ? 14.522 -5.588 -3.525 1.00 75.88 149 ILE A C 1
ATOM 1159 O O . ILE A 1 149 ? 15.455 -6.390 -3.516 1.00 75.88 149 ILE A O 1
ATOM 1163 N N . PHE A 1 150 ? 13.650 -5.520 -4.523 1.00 74.94 150 PHE A N 1
ATOM 1164 C CA . PHE A 1 150 ? 13.678 -6.430 -5.650 1.00 74.94 150 PHE A CA 1
ATOM 1165 C C . PHE A 1 150 ? 14.921 -6.222 -6.527 1.00 74.94 150 PHE A C 1
ATOM 1167 O O . PHE A 1 150 ? 15.575 -7.196 -6.901 1.00 74.94 150 PHE A O 1
ATOM 1174 N N . GLN A 1 151 ? 15.320 -4.972 -6.781 1.00 71.69 151 GLN A N 1
ATOM 1175 C CA . GLN A 1 151 ? 16.586 -4.664 -7.445 1.00 71.69 151 GLN A CA 1
ATOM 1176 C C . GLN A 1 151 ? 17.789 -5.206 -6.653 1.00 71.69 151 GLN A C 1
ATOM 1178 O O . GLN A 1 151 ? 18.696 -5.783 -7.250 1.00 71.69 151 GLN A O 1
ATOM 1183 N N . SER A 1 152 ? 17.794 -5.067 -5.323 1.00 69.38 152 SER A N 1
ATOM 1184 C CA . SER A 1 152 ? 18.859 -5.590 -4.452 1.00 69.38 152 SER A CA 1
ATOM 1185 C C . SER A 1 152 ? 18.965 -7.119 -4.517 1.00 69.38 152 SER A C 1
ATOM 1187 O O . SER A 1 152 ? 20.041 -7.661 -4.770 1.00 69.38 152 SER A O 1
ATOM 1189 N N . GLN A 1 153 ? 17.835 -7.823 -4.394 1.00 68.38 153 GLN A N 1
ATOM 1190 C CA . GLN A 1 153 ? 17.778 -9.285 -4.506 1.00 68.38 153 GLN A CA 1
ATOM 1191 C C . GLN A 1 153 ? 18.281 -9.783 -5.863 1.00 68.38 153 GLN A C 1
ATOM 1193 O O . GLN A 1 153 ? 18.963 -10.805 -5.933 1.00 68.38 153 GLN A O 1
ATOM 1198 N N . GLN A 1 154 ? 17.983 -9.057 -6.942 1.00 65.94 154 GLN A N 1
ATOM 1199 C CA . GLN A 1 154 ? 18.498 -9.392 -8.266 1.00 65.94 154 GLN A CA 1
ATOM 1200 C C . GLN A 1 154 ? 20.018 -9.249 -8.357 1.00 65.94 154 GLN A C 1
ATOM 1202 O O . GLN A 1 154 ? 20.655 -10.139 -8.913 1.00 65.94 154 GLN A O 1
ATOM 1207 N N . ARG A 1 155 ? 20.616 -8.182 -7.808 1.00 64.62 155 ARG A N 1
ATOM 1208 C CA . ARG A 1 155 ? 22.084 -8.003 -7.828 1.00 64.62 155 ARG A CA 1
ATOM 1209 C C . ARG A 1 155 ? 22.807 -9.168 -7.154 1.00 64.62 155 ARG A C 1
ATOM 1211 O O . ARG A 1 155 ? 23.742 -9.723 -7.726 1.00 64.62 155 ARG A O 1
ATOM 1218 N N . ILE A 1 156 ? 22.302 -9.587 -5.992 1.00 61.75 156 ILE A N 1
ATOM 1219 C CA . ILE A 1 156 ? 22.807 -10.753 -5.252 1.00 61.75 156 ILE A CA 1
ATOM 1220 C C . ILE A 1 156 ? 22.670 -12.025 -6.103 1.00 61.75 156 ILE A C 1
ATOM 1222 O O . ILE A 1 156 ? 23.643 -12.740 -6.325 1.00 61.75 156 ILE A O 1
ATOM 1226 N N . ALA A 1 157 ? 21.478 -12.281 -6.655 1.00 57.66 157 ALA A N 1
ATOM 1227 C CA . ALA A 1 157 ? 21.202 -13.490 -7.435 1.00 57.66 157 ALA A CA 1
ATOM 1228 C C . ALA A 1 157 ? 22.050 -13.625 -8.715 1.00 57.66 157 ALA A C 1
ATOM 1230 O O . ALA A 1 157 ? 22.259 -14.740 -9.192 1.00 57.66 157 ALA A O 1
ATOM 1231 N N . PHE A 1 158 ? 22.539 -12.514 -9.275 1.00 58.53 158 PHE A N 1
ATOM 1232 C CA . PHE A 1 158 ? 23.386 -12.508 -10.471 1.00 58.53 158 PHE A CA 1
ATOM 1233 C C . PHE A 1 158 ? 24.891 -12.400 -10.177 1.00 58.53 158 PHE A C 1
ATOM 1235 O O . PHE A 1 158 ? 25.673 -12.237 -11.112 1.00 58.53 158 PHE A O 1
ATOM 1242 N N . GLY A 1 159 ? 25.313 -12.565 -8.919 1.00 50.00 159 GLY A N 1
ATOM 1243 C CA . GLY A 1 159 ? 26.725 -12.735 -8.572 1.00 50.00 159 GLY A CA 1
ATOM 1244 C C . GLY A 1 159 ? 27.560 -11.453 -8.609 1.00 50.00 159 GLY A C 1
ATOM 1245 O O . GLY A 1 159 ? 28.780 -11.535 -8.739 1.00 50.00 159 GLY A O 1
ATOM 1246 N N . GLU A 1 160 ? 26.948 -10.274 -8.446 1.00 55.66 160 GLU A N 1
ATOM 1247 C CA . GLU A 1 160 ? 27.665 -9.006 -8.204 1.00 55.66 160 GLU A CA 1
ATOM 1248 C C . GLU A 1 160 ? 28.244 -8.937 -6.768 1.00 55.66 160 GLU A C 1
ATOM 1250 O O . GLU A 1 160 ? 28.204 -7.899 -6.114 1.00 55.66 160 GLU A O 1
ATOM 1255 N N . GLU A 1 161 ? 28.747 -10.052 -6.226 1.00 51.03 161 GLU A N 1
ATOM 1256 C CA . GLU A 1 161 ? 29.071 -10.167 -4.797 1.00 51.03 161 GLU A CA 1
ATOM 1257 C C . GLU A 1 161 ? 30.495 -9.740 -4.416 1.00 51.03 161 GLU A C 1
ATOM 1259 O O . GLU A 1 161 ? 30.755 -9.564 -3.233 1.00 51.03 161 GLU A O 1
ATOM 1264 N N . ASN A 1 162 ? 31.433 -9.513 -5.344 1.00 44.69 162 ASN A N 1
ATOM 1265 C CA . ASN A 1 162 ? 32.814 -9.171 -4.970 1.00 44.69 162 ASN A CA 1
ATOM 1266 C C . ASN A 1 162 ? 33.502 -8.266 -6.001 1.00 44.69 162 ASN A C 1
ATOM 1268 O O . ASN A 1 162 ? 34.076 -8.756 -6.971 1.00 44.69 162 ASN A O 1
ATOM 1272 N N . GLY A 1 163 ? 33.500 -6.945 -5.785 1.00 40.00 163 GLY A N 1
ATOM 1273 C CA . GLY A 1 163 ? 34.269 -6.055 -6.658 1.00 40.00 163 GLY A CA 1
ATOM 1274 C C . GLY A 1 163 ? 34.077 -4.555 -6.467 1.00 40.00 163 GLY A C 1
ATOM 1275 O O . GLY A 1 163 ? 33.676 -3.881 -7.402 1.00 40.00 163 GLY A O 1
ATOM 1276 N N . GLY A 1 164 ? 34.463 -4.027 -5.304 1.00 34.25 164 GLY A N 1
ATOM 1277 C CA . GLY A 1 164 ? 35.089 -2.703 -5.253 1.00 34.25 164 GLY A CA 1
ATOM 1278 C C . GLY A 1 164 ? 34.189 -1.487 -5.019 1.00 34.25 164 GLY A C 1
ATOM 1279 O O . GLY A 1 164 ? 33.504 -0.999 -5.906 1.00 34.25 164 GLY A O 1
ATOM 1280 N N . GLY A 1 165 ? 34.386 -0.878 -3.849 1.00 34.09 165 GLY A N 1
ATOM 1281 C CA . GLY A 1 165 ? 34.419 0.577 -3.741 1.00 34.09 165 GLY A CA 1
ATOM 1282 C C . GLY A 1 165 ? 33.148 1.225 -3.212 1.00 34.09 165 GLY A C 1
ATOM 1283 O O . GLY A 1 165 ? 32.103 1.246 -3.854 1.00 34.09 165 GLY A O 1
ATOM 1284 N N . ALA A 1 166 ? 33.311 1.903 -2.082 1.00 37.69 166 ALA A N 1
ATOM 1285 C CA . ALA A 1 166 ? 32.379 2.857 -1.499 1.00 37.69 166 ALA A CA 1
ATOM 1286 C C . ALA A 1 166 ? 32.127 4.116 -2.375 1.00 37.69 166 ALA A C 1
ATOM 1288 O O . ALA A 1 166 ? 31.840 5.172 -1.834 1.00 37.69 166 ALA A O 1
ATOM 1289 N N . ASN A 1 167 ? 32.224 4.019 -3.711 1.00 35.81 167 ASN A N 1
ATOM 1290 C CA . ASN A 1 167 ? 32.160 5.137 -4.663 1.00 35.81 167 ASN A CA 1
ATOM 1291 C C . ASN A 1 167 ? 31.326 4.852 -5.938 1.00 35.81 167 ASN A C 1
ATOM 1293 O O . ASN A 1 167 ? 31.423 5.593 -6.910 1.00 35.81 167 ASN A O 1
ATOM 1297 N N . HIS A 1 168 ? 30.477 3.820 -5.995 1.00 36.62 168 HIS A N 1
ATOM 1298 C CA . HIS A 1 168 ? 29.635 3.552 -7.181 1.00 36.62 168 HIS A CA 1
ATOM 1299 C C . HIS A 1 168 ? 28.212 4.128 -7.102 1.00 36.62 168 HIS A C 1
ATOM 1301 O O . HIS A 1 168 ? 27.230 3.497 -7.482 1.00 36.62 168 HIS A O 1
ATOM 1307 N N . PHE A 1 169 ? 28.131 5.393 -6.680 1.00 38.38 169 PHE A N 1
ATOM 1308 C CA . PHE A 1 169 ? 27.006 6.290 -6.979 1.00 38.38 169 PHE A CA 1
ATOM 1309 C C . PHE A 1 169 ? 27.229 7.128 -8.259 1.00 38.38 169 PHE A C 1
ATOM 1311 O O . PHE A 1 169 ? 26.395 7.963 -8.592 1.00 38.38 169 PHE A O 1
ATOM 1318 N N . GLU A 1 170 ? 28.304 6.896 -9.025 1.00 33.03 170 GLU A N 1
ATOM 1319 C CA . GLU A 1 170 ? 28.615 7.690 -10.230 1.00 33.03 170 GLU A CA 1
ATOM 1320 C C . GLU A 1 170 ? 28.038 7.169 -11.559 1.00 33.03 170 GLU A C 1
ATOM 1322 O O . GLU A 1 170 ? 28.071 7.894 -12.548 1.00 33.03 170 GLU A O 1
ATOM 1327 N N . HIS A 1 171 ? 27.403 5.992 -11.624 1.00 35.31 171 HIS A N 1
ATOM 1328 C CA . HIS A 1 171 ? 26.770 5.533 -12.878 1.00 35.31 171 HIS A CA 1
ATOM 1329 C C . HIS A 1 171 ? 25.275 5.864 -13.033 1.00 35.31 171 HIS A C 1
ATOM 1331 O O . HIS A 1 171 ? 24.685 5.563 -14.069 1.00 35.31 171 HIS A O 1
ATOM 1337 N N . LEU A 1 172 ? 24.697 6.631 -12.101 1.00 37.66 172 LEU A N 1
ATOM 1338 C CA . LEU A 1 172 ? 23.458 7.396 -12.335 1.00 37.66 172 LEU A CA 1
ATOM 1339 C C . LEU A 1 172 ? 23.697 8.684 -13.164 1.00 37.66 172 LEU A C 1
ATOM 1341 O O . LEU A 1 172 ? 22.792 9.499 -13.325 1.00 37.66 172 LEU A O 1
ATOM 1345 N N . LEU A 1 173 ? 24.898 8.852 -13.742 1.00 32.16 173 LEU A N 1
ATOM 1346 C CA . LEU A 1 173 ? 25.277 9.949 -14.645 1.00 32.16 173 LEU A CA 1
ATOM 1347 C C . LEU A 1 173 ? 25.540 9.521 -16.104 1.00 32.16 173 LEU A C 1
ATOM 1349 O O . LEU A 1 173 ? 26.122 10.289 -16.864 1.00 32.16 173 LEU A O 1
ATOM 1353 N N . VAL A 1 174 ? 25.051 8.361 -16.565 1.00 34.34 174 VAL A N 1
ATOM 1354 C CA . VAL A 1 174 ? 25.190 7.964 -17.992 1.00 34.34 174 VAL A CA 1
ATOM 1355 C C . VAL A 1 174 ? 24.266 8.757 -18.947 1.00 34.34 174 VAL A C 1
ATOM 1357 O O . VAL A 1 174 ? 24.353 8.594 -20.157 1.00 34.34 174 VAL A O 1
ATOM 1360 N N . TYR A 1 175 ? 23.459 9.708 -18.456 1.00 35.09 175 TYR A N 1
ATOM 1361 C CA . TYR A 1 175 ? 22.708 10.645 -19.314 1.00 35.09 175 TYR A CA 1
ATOM 1362 C C . TYR A 1 175 ? 22.780 12.117 -18.865 1.00 35.09 175 TYR A C 1
ATOM 1364 O O . TYR A 1 175 ? 21.834 12.880 -19.051 1.00 35.09 175 TYR A O 1
ATOM 1372 N N . ARG A 1 176 ? 23.912 12.566 -18.304 1.00 32.94 176 ARG A N 1
ATOM 1373 C CA . ARG A 1 176 ? 24.260 14.002 -18.283 1.00 32.94 176 ARG A CA 1
ATOM 1374 C C . ARG A 1 176 ? 25.359 14.269 -19.304 1.00 32.94 176 ARG A C 1
ATOM 1376 O O . ARG A 1 176 ? 26.513 14.492 -18.961 1.00 32.94 176 ARG A O 1
ATOM 1383 N N . GLY A 1 177 ? 24.999 14.228 -20.578 1.00 29.98 177 GLY A N 1
ATOM 1384 C CA . GLY A 1 177 ? 25.936 14.564 -21.639 1.00 29.98 177 GLY A CA 1
ATOM 1385 C C . GLY A 1 177 ? 25.248 14.642 -22.985 1.00 29.98 177 GLY A C 1
ATOM 1386 O O . GLY A 1 177 ? 25.083 13.626 -23.646 1.00 29.98 177 GLY A O 1
ATOM 1387 N N . GLY A 1 178 ? 24.893 15.858 -23.388 1.00 27.45 178 GLY A N 1
ATOM 1388 C CA . GLY A 1 178 ? 24.496 16.168 -24.757 1.00 27.45 178 GLY A CA 1
ATOM 1389 C C . GLY A 1 178 ? 23.056 16.642 -24.872 1.00 27.45 178 GLY A C 1
ATOM 1390 O O . GLY A 1 178 ? 22.135 16.012 -24.361 1.00 27.45 178 GLY A O 1
ATOM 1391 N N . ASP A 1 179 ? 22.890 17.770 -25.555 1.00 37.19 179 ASP A N 1
ATOM 1392 C CA . ASP A 1 179 ? 21.623 18.278 -26.067 1.00 37.19 179 ASP A CA 1
ATOM 1393 C C . ASP A 1 179 ? 20.690 17.152 -26.535 1.00 37.19 179 ASP A C 1
ATOM 1395 O O . ASP A 1 179 ? 20.929 16.475 -27.538 1.00 37.19 179 ASP A O 1
ATOM 1399 N N . HIS A 1 180 ? 19.589 16.963 -25.815 1.00 37.75 180 HIS A N 1
ATOM 1400 C CA . HIS A 1 180 ? 18.483 16.115 -26.243 1.00 37.75 180 HIS A CA 1
ATOM 1401 C C . HIS A 1 180 ? 17.219 16.960 -26.335 1.00 37.75 180 HIS A C 1
ATOM 1403 O O . HIS A 1 180 ? 16.262 16.795 -25.582 1.00 37.75 180 HIS A O 1
ATOM 1409 N N . SER A 1 181 ? 17.226 17.865 -27.312 1.00 32.50 181 SER A N 1
ATOM 1410 C CA . SER A 1 181 ? 16.009 18.433 -27.886 1.00 32.50 181 SER A CA 1
ATOM 1411 C C . SER A 1 181 ? 15.161 17.386 -28.624 1.00 32.50 181 SER A C 1
ATOM 1413 O O . SER A 1 181 ? 14.001 17.663 -28.902 1.00 32.50 181 SER A O 1
ATOM 1415 N N . GLU A 1 182 ? 15.654 16.170 -28.894 1.00 37.25 182 GLU A N 1
ATOM 1416 C CA . GLU A 1 182 ? 14.906 15.183 -29.686 1.00 37.25 182 GLU A CA 1
ATOM 1417 C C . GLU A 1 182 ? 15.189 13.721 -29.305 1.00 37.25 182 GLU A C 1
ATOM 1419 O O . GLU A 1 182 ? 15.720 12.966 -30.107 1.00 37.25 182 GLU A O 1
ATOM 1424 N N . VAL A 1 183 ? 14.782 13.254 -28.118 1.00 34.53 183 VAL A N 1
ATOM 1425 C CA . VAL A 1 183 ? 14.473 11.819 -27.941 1.00 34.53 183 VAL A CA 1
ATOM 1426 C C . VAL A 1 183 ? 13.310 11.641 -26.958 1.00 34.53 183 VAL A C 1
ATOM 1428 O O . VAL A 1 183 ? 13.480 11.266 -25.801 1.00 34.53 183 VAL A O 1
ATOM 1431 N N . TYR A 1 184 ? 12.084 11.845 -27.441 1.00 40.50 184 TYR A N 1
ATOM 1432 C CA . TYR A 1 184 ? 10.921 11.161 -26.871 1.00 40.50 184 TYR A CA 1
ATOM 1433 C C . TYR A 1 184 ? 11.065 9.656 -27.153 1.00 40.50 184 TYR A C 1
ATOM 1435 O O . TYR A 1 184 ? 10.540 9.142 -28.137 1.00 40.50 184 TYR A O 1
ATOM 1443 N N . ARG A 1 185 ? 11.779 8.922 -26.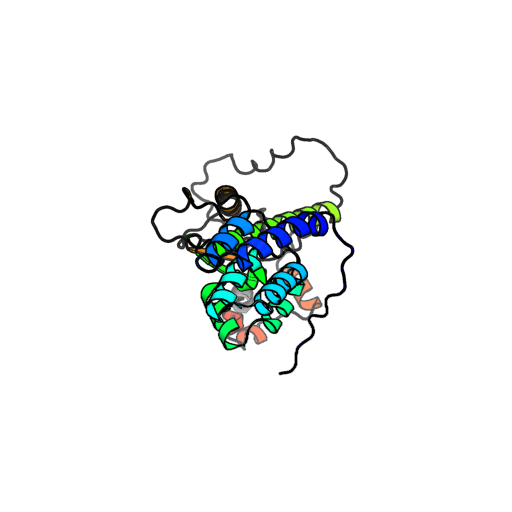294 1.00 32.28 185 ARG A N 1
ATOM 1444 C CA . ARG A 1 185 ? 11.677 7.455 -26.223 1.00 32.28 185 ARG A CA 1
ATOM 1445 C C . ARG A 1 185 ? 10.667 7.086 -25.149 1.00 32.28 185 ARG A C 1
ATOM 1447 O O . ARG A 1 185 ? 10.997 6.622 -24.065 1.00 32.28 185 ARG A O 1
ATOM 1454 N N . GLY A 1 186 ? 9.404 7.335 -25.477 1.00 30.55 186 GLY A N 1
ATOM 1455 C CA . GLY A 1 186 ? 8.299 6.626 -24.854 1.00 30.55 186 GLY A CA 1
ATOM 1456 C C . GLY A 1 186 ? 8.209 5.207 -25.416 1.00 30.55 186 GLY A C 1
ATOM 1457 O O . GLY A 1 186 ? 8.460 4.984 -26.597 1.00 30.55 186 GLY A O 1
ATOM 1458 N N . GLY A 1 187 ? 7.792 4.272 -24.565 1.00 34.41 187 GLY A N 1
ATOM 1459 C CA . GLY A 1 187 ? 7.271 2.975 -24.987 1.00 34.41 187 GLY A CA 1
ATOM 1460 C C . GLY A 1 187 ? 8.291 1.841 -24.940 1.00 34.41 187 GLY A C 1
ATOM 1461 O O . GLY A 1 187 ? 9.116 1.684 -25.828 1.00 34.41 187 GLY A O 1
ATOM 1462 N N . THR A 1 188 ? 8.144 0.984 -23.929 1.00 38.97 188 THR A N 1
ATOM 1463 C CA . THR A 1 188 ? 8.868 -0.281 -23.702 1.00 38.97 188 THR A CA 1
ATOM 1464 C C . THR A 1 188 ? 10.333 -0.139 -23.268 1.00 38.97 188 THR A C 1
ATOM 1466 O O . THR A 1 188 ? 11.256 0.011 -24.059 1.00 38.97 188 THR A O 1
ATOM 1469 N N . SER A 1 189 ? 10.526 -0.234 -21.948 1.00 42.69 189 SER A N 1
ATOM 1470 C CA . SER A 1 189 ? 11.800 -0.448 -21.251 1.00 42.69 189 SER A CA 1
ATOM 1471 C C . SER A 1 189 ? 12.558 -1.650 -21.846 1.00 42.69 189 SER A C 1
ATOM 1473 O O . SER A 1 189 ? 12.380 -2.795 -21.436 1.00 42.69 189 SER A O 1
ATOM 1475 N N . GLN A 1 190 ? 13.360 -1.392 -22.879 1.00 41.44 190 GLN A N 1
ATOM 1476 C CA . GLN A 1 190 ? 14.393 -2.301 -23.393 1.00 41.44 190 GLN A CA 1
ATOM 1477 C C . GLN A 1 190 ? 15.785 -1.643 -23.400 1.00 41.44 190 GLN A C 1
ATOM 1479 O O . GLN A 1 190 ? 16.779 -2.328 -23.610 1.00 41.44 190 GLN A O 1
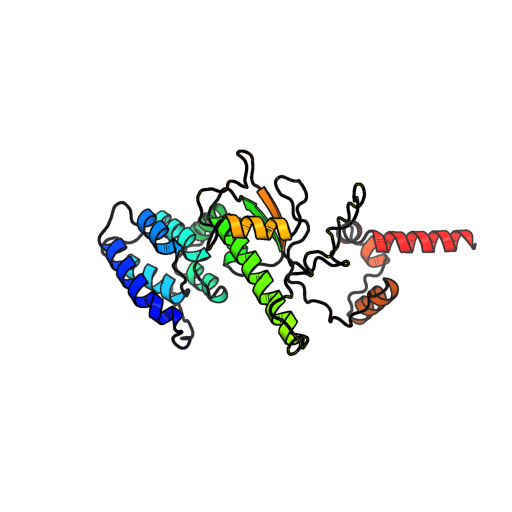ATOM 1484 N N . PHE A 1 191 ? 15.875 -0.334 -23.130 1.00 39.25 191 PHE A N 1
ATOM 1485 C CA . PHE A 1 191 ? 17.116 0.448 -23.226 1.00 39.25 191 PHE A CA 1
ATOM 1486 C C . PHE A 1 191 ? 17.490 1.195 -21.933 1.00 39.25 191 PHE A C 1
ATOM 1488 O O . PHE A 1 191 ? 17.950 2.330 -21.995 1.00 39.25 191 PHE A O 1
ATOM 1495 N N . GLY A 1 192 ? 17.342 0.562 -20.765 1.00 42.78 192 GLY A N 1
ATOM 1496 C CA . GLY A 1 192 ? 18.173 0.927 -19.605 1.00 42.78 192 GLY A CA 1
ATOM 1497 C C . GLY A 1 192 ? 17.472 1.435 -18.346 1.00 42.78 192 GLY A C 1
ATOM 1498 O O . GLY A 1 192 ? 18.057 1.291 -17.277 1.00 42.78 192 GLY A O 1
ATOM 1499 N N . ASP A 1 193 ? 16.222 1.901 -18.408 1.00 51.09 193 ASP A N 1
ATOM 1500 C CA . ASP A 1 193 ? 15.455 2.188 -17.186 1.00 51.09 193 ASP A CA 1
ATOM 1501 C C . ASP A 1 193 ? 14.776 0.896 -16.711 1.00 51.09 193 ASP A C 1
ATOM 1503 O O . ASP A 1 193 ? 13.651 0.556 -17.091 1.00 51.09 193 ASP A O 1
ATOM 1507 N N . TYR A 1 194 ? 15.522 0.114 -15.926 1.00 57.25 194 TYR A N 1
ATOM 1508 C CA . TYR A 1 194 ? 15.073 -1.142 -15.308 1.00 57.25 194 TYR A CA 1
ATOM 1509 C C . TYR A 1 194 ? 14.267 -0.922 -14.018 1.00 57.25 194 TYR A C 1
ATOM 1511 O O . TYR A 1 194 ? 14.248 -1.793 -13.151 1.00 57.25 194 TYR A O 1
ATOM 1519 N N . SER A 1 195 ? 13.614 0.229 -13.873 1.00 67.31 195 SER A N 1
ATOM 1520 C CA . SER A 1 195 ? 12.675 0.457 -12.780 1.00 67.31 195 SER A CA 1
ATOM 1521 C C . SER A 1 195 ? 11.379 -0.316 -13.022 1.00 67.31 195 SER A C 1
ATOM 1523 O O . SER A 1 195 ? 10.906 -0.413 -14.161 1.00 67.31 195 SER A O 1
ATOM 1525 N N . GLY A 1 196 ? 10.733 -0.787 -11.955 1.00 74.69 196 GLY A N 1
ATOM 1526 C CA . GLY A 1 196 ? 9.380 -1.341 -12.032 1.00 74.69 196 GLY A CA 1
ATOM 1527 C C . GLY A 1 196 ? 8.332 -0.327 -12.503 1.00 74.69 196 GLY A C 1
ATOM 1528 O O . GLY A 1 196 ? 7.267 -0.717 -12.978 1.00 74.69 196 GLY A O 1
ATOM 1529 N N . PHE A 1 197 ? 8.645 0.969 -12.439 1.00 82.94 197 PHE A N 1
ATOM 1530 C CA . PHE A 1 197 ? 7.791 2.077 -12.857 1.00 82.94 197 PHE A CA 1
ATOM 1531 C C . PHE A 1 197 ? 7.791 2.279 -14.381 1.00 82.94 197 PHE A C 1
ATOM 1533 O O . PHE A 1 197 ? 8.815 2.586 -14.988 1.00 82.94 197 PHE A O 1
ATOM 1540 N N . ARG A 1 198 ? 6.623 2.123 -15.013 1.00 79.19 198 ARG A N 1
ATOM 1541 C CA . ARG A 1 198 ? 6.395 2.270 -16.460 1.00 79.19 198 ARG A CA 1
ATOM 1542 C C . ARG A 1 198 ? 5.249 3.241 -16.732 1.00 79.19 198 ARG A C 1
ATOM 1544 O O . ARG A 1 198 ? 4.405 3.470 -15.868 1.00 79.19 198 ARG A O 1
ATOM 1551 N N . ASN A 1 199 ? 5.222 3.823 -17.935 1.00 79.00 199 ASN A N 1
ATOM 1552 C CA . ASN A 1 199 ? 4.151 4.720 -18.410 1.00 79.00 199 ASN A CA 1
ATOM 1553 C C . ASN A 1 199 ? 3.761 5.815 -17.394 1.00 79.00 199 ASN A C 1
ATOM 1555 O O . ASN A 1 199 ? 2.591 6.163 -17.238 1.00 79.00 199 ASN A O 1
ATOM 1559 N N . CYS A 1 200 ? 4.753 6.335 -16.669 1.00 81.88 200 CYS A N 1
ATOM 1560 C CA . CYS A 1 200 ? 4.532 7.232 -15.548 1.00 81.88 200 CYS A CA 1
ATOM 1561 C C . CYS A 1 200 ? 4.149 8.626 -16.036 1.00 81.88 200 CYS A C 1
ATOM 1563 O O . CYS A 1 200 ? 4.877 9.259 -16.800 1.00 81.88 200 CYS A O 1
ATOM 1565 N N . THR A 1 201 ? 3.006 9.121 -15.570 1.00 82.69 201 THR A N 1
ATOM 1566 C CA . THR A 1 201 ? 2.529 10.468 -15.870 1.00 82.69 201 THR A CA 1
ATOM 1567 C C . THR A 1 201 ? 2.075 11.174 -14.602 1.00 82.69 201 THR A C 1
ATOM 1569 O O . THR A 1 201 ? 1.323 10.620 -13.804 1.00 82.69 201 THR A O 1
ATOM 1572 N N . LEU A 1 202 ? 2.488 12.427 -14.429 1.00 83.94 202 LEU A N 1
ATOM 1573 C CA . LEU A 1 202 ? 1.973 13.319 -13.399 1.00 83.94 202 LEU A CA 1
ATOM 1574 C C . LEU A 1 202 ? 1.079 14.362 -14.063 1.00 83.94 202 LEU A C 1
ATOM 1576 O O . LEU A 1 202 ? 1.527 15.134 -14.910 1.00 83.94 202 LEU A O 1
ATOM 1580 N N . ASN A 1 203 ? -0.202 14.379 -13.698 1.00 85.56 203 ASN A N 1
ATOM 1581 C CA . ASN A 1 203 ? -1.216 15.235 -14.322 1.00 85.56 203 ASN A CA 1
ATOM 1582 C C . ASN A 1 203 ? -1.258 15.103 -15.854 1.00 85.56 203 ASN A C 1
ATOM 1584 O O . ASN A 1 203 ? -1.457 16.085 -16.566 1.00 85.56 203 ASN A O 1
ATOM 1588 N N . GLY A 1 204 ? -1.031 13.886 -16.357 1.00 76.06 204 GLY A N 1
ATOM 1589 C CA . GLY A 1 204 ? -0.993 13.591 -17.790 1.00 76.06 204 GLY A CA 1
ATOM 1590 C C . GLY A 1 204 ? 0.308 13.982 -18.496 1.00 76.06 204 GLY A C 1
ATOM 1591 O O . GLY A 1 204 ? 0.418 13.756 -19.696 1.00 76.06 204 GLY A O 1
ATOM 1592 N N . ARG A 1 205 ? 1.303 14.531 -17.786 1.00 77.62 205 ARG A N 1
ATOM 1593 C CA . ARG A 1 205 ? 2.639 14.797 -18.339 1.00 77.62 205 ARG A CA 1
ATOM 1594 C C . ARG A 1 205 ? 3.591 13.647 -18.011 1.00 77.62 205 ARG A C 1
ATOM 1596 O O . ARG A 1 205 ? 3.632 13.260 -16.844 1.00 77.62 205 ARG A O 1
ATOM 1603 N N . PRO A 1 206 ? 4.350 13.113 -18.981 1.00 78.12 206 PRO A N 1
ATOM 1604 C CA . PRO A 1 206 ? 5.336 12.066 -18.721 1.00 78.12 206 PRO A CA 1
ATOM 1605 C C . PRO A 1 206 ? 6.367 12.484 -17.668 1.00 78.12 206 PRO A C 1
ATOM 1607 O O . PRO A 1 206 ? 6.816 13.631 -17.664 1.00 78.12 206 PRO A O 1
ATOM 1610 N N . ILE A 1 207 ? 6.743 11.553 -16.792 1.00 77.56 207 ILE A N 1
ATOM 1611 C CA . ILE A 1 207 ? 7.826 11.716 -15.813 1.00 77.56 207 ILE A CA 1
ATOM 1612 C C . ILE A 1 207 ? 8.742 10.486 -15.814 1.00 77.56 207 ILE A C 1
ATOM 1614 O O . ILE A 1 207 ? 8.324 9.397 -16.205 1.00 77.56 207 ILE A O 1
ATOM 1618 N N . THR A 1 208 ? 9.981 10.662 -15.359 1.00 78.00 208 THR A N 1
ATOM 1619 C CA . THR A 1 208 ? 10.970 9.582 -15.222 1.00 78.00 208 THR A CA 1
ATOM 1620 C C . THR A 1 208 ? 10.838 8.856 -13.880 1.00 78.00 208 THR A C 1
ATOM 1622 O O . THR A 1 208 ? 10.241 9.378 -12.936 1.00 78.00 208 THR A O 1
ATOM 1625 N N . ALA A 1 209 ? 11.434 7.665 -13.773 1.00 74.44 209 ALA A N 1
ATOM 1626 C CA . ALA A 1 209 ? 11.494 6.914 -12.518 1.00 74.44 209 ALA A CA 1
ATOM 1627 C C . ALA A 1 209 ? 12.269 7.665 -11.420 1.00 74.44 209 ALA A C 1
ATOM 1629 O O . ALA A 1 209 ? 11.792 7.747 -10.293 1.00 74.44 209 ALA A O 1
ATOM 1630 N N . GLY A 1 210 ? 13.383 8.327 -11.761 1.00 73.19 210 GLY A N 1
ATOM 1631 C CA . GLY A 1 210 ? 14.117 9.165 -10.802 1.00 73.19 210 GLY A CA 1
ATOM 1632 C C . GLY A 1 210 ? 13.250 10.278 -10.201 1.00 73.19 210 GLY A C 1
ATOM 1633 O O . GLY A 1 210 ? 13.334 10.569 -9.013 1.00 73.19 210 GLY A O 1
ATOM 1634 N N . ARG A 1 211 ? 12.306 10.832 -10.977 1.00 75.38 211 ARG A N 1
ATOM 1635 C CA . ARG A 1 211 ? 11.354 11.819 -10.450 1.00 75.38 211 ARG A CA 1
ATOM 1636 C C . ARG A 1 211 ? 10.373 11.217 -9.436 1.00 75.38 211 ARG A C 1
ATOM 1638 O O . ARG A 1 211 ? 9.912 11.929 -8.549 1.00 75.38 211 ARG A O 1
ATOM 1645 N N . ILE A 1 212 ? 10.047 9.929 -9.556 1.00 80.81 212 ILE A N 1
ATOM 1646 C CA . ILE A 1 212 ? 9.223 9.197 -8.581 1.00 80.81 212 ILE A CA 1
ATOM 1647 C C . ILE A 1 212 ? 9.980 9.009 -7.265 1.00 80.81 212 ILE A C 1
ATOM 1649 O O . ILE A 1 212 ? 9.416 9.253 -6.200 1.00 80.81 212 ILE A O 1
ATOM 1653 N N . GLU A 1 213 ? 11.255 8.638 -7.339 1.00 79.81 213 GLU A N 1
ATOM 1654 C CA . GLU A 1 213 ? 12.123 8.495 -6.166 1.00 79.81 213 GLU A CA 1
ATOM 1655 C C . GLU A 1 213 ? 12.299 9.831 -5.432 1.00 79.81 213 GLU A C 1
ATOM 1657 O O . GLU A 1 213 ? 12.151 9.885 -4.212 1.00 79.81 213 GLU A O 1
ATOM 1662 N N . GLU A 1 214 ? 12.502 10.928 -6.171 1.00 76.69 214 GLU A N 1
ATOM 1663 C CA . GLU A 1 214 ? 12.544 12.284 -5.611 1.00 76.69 214 GLU A CA 1
ATOM 1664 C C . GLU A 1 214 ? 11.247 12.651 -4.874 1.00 76.69 214 GLU A C 1
ATOM 1666 O O . GLU A 1 214 ? 11.302 13.253 -3.799 1.00 76.69 214 GLU A O 1
ATOM 1671 N N . PHE A 1 215 ? 10.075 12.277 -5.409 1.00 77.38 215 PHE A N 1
ATOM 1672 C CA . PHE A 1 215 ? 8.810 12.486 -4.699 1.00 77.38 215 PHE A CA 1
ATOM 1673 C C . PHE A 1 215 ? 8.796 11.732 -3.373 1.00 77.38 215 PHE A C 1
ATOM 1675 O O . PHE A 1 215 ? 8.495 12.335 -2.346 1.00 77.38 215 PHE A O 1
ATOM 1682 N N . CYS A 1 216 ? 9.156 10.450 -3.377 1.00 77.44 216 CYS A N 1
ATOM 1683 C CA . CYS A 1 216 ? 9.211 9.651 -2.157 1.00 77.44 216 CYS A CA 1
ATOM 1684 C C . CYS A 1 216 ? 10.172 10.231 -1.120 1.00 77.44 216 CYS A C 1
ATOM 1686 O O . CYS A 1 216 ? 9.779 10.369 0.034 1.00 77.44 216 CYS A O 1
ATOM 1688 N N . ALA A 1 217 ? 11.374 10.639 -1.533 1.00 75.25 217 ALA A N 1
ATOM 1689 C CA . ALA A 1 217 ? 12.339 11.286 -0.648 1.00 75.25 217 ALA A CA 1
ATOM 1690 C C . ALA A 1 217 ? 11.787 12.593 -0.050 1.00 75.25 217 ALA A C 1
ATOM 1692 O O . ALA A 1 217 ? 12.020 12.893 1.116 1.00 75.25 217 ALA A O 1
ATOM 1693 N N . SER A 1 218 ? 11.007 13.350 -0.828 1.00 72.06 218 SER A N 1
ATOM 1694 C CA . SER A 1 218 ? 10.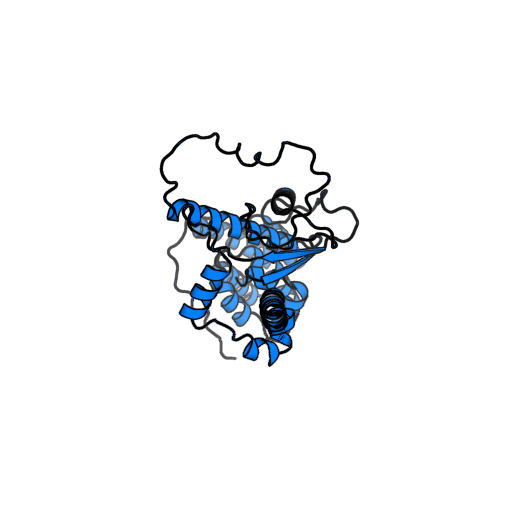405 14.611 -0.377 1.00 72.06 218 SER A CA 1
ATOM 1695 C C . SER A 1 218 ? 9.210 14.463 0.562 1.00 72.06 218 SER A C 1
ATOM 1697 O O . SER A 1 218 ? 8.799 15.442 1.177 1.00 72.06 218 SER A O 1
ATOM 1699 N N . PHE A 1 219 ? 8.614 13.272 0.635 1.00 71.00 219 PHE A N 1
ATOM 1700 C CA . PHE A 1 219 ? 7.482 13.008 1.519 1.00 71.00 219 PHE A CA 1
ATOM 1701 C C . PHE A 1 219 ? 7.911 12.487 2.896 1.00 71.00 219 PHE A C 1
ATOM 1703 O O . PHE A 1 219 ? 7.038 12.144 3.698 1.00 71.00 219 PHE A O 1
ATOM 1710 N N . GLY A 1 220 ? 9.218 12.397 3.154 1.00 65.00 220 GLY A N 1
ATOM 1711 C CA . GLY A 1 220 ? 9.760 11.837 4.383 1.00 65.00 220 GLY A CA 1
ATOM 1712 C C . GLY A 1 220 ? 9.446 10.348 4.544 1.00 65.00 220 GLY A C 1
ATOM 1713 O O . GLY A 1 220 ? 8.944 9.670 3.633 1.00 65.00 220 GLY A O 1
ATOM 1714 N N . ASP A 1 221 ? 9.729 9.823 5.732 1.00 62.66 221 ASP A N 1
ATOM 1715 C CA . ASP A 1 221 ? 9.487 8.418 6.026 1.00 62.66 221 ASP A CA 1
ATOM 1716 C C . ASP A 1 221 ? 8.000 8.069 5.891 1.00 62.66 221 ASP A C 1
ATOM 1718 O O . ASP A 1 221 ? 7.107 8.695 6.460 1.00 62.66 221 ASP A O 1
ATOM 1722 N N . ALA A 1 222 ? 7.727 7.043 5.081 1.00 58.31 222 ALA A N 1
ATOM 1723 C CA . ALA A 1 222 ? 6.385 6.530 4.806 1.00 58.31 222 ALA A CA 1
ATOM 1724 C C . ALA A 1 222 ? 5.376 7.529 4.194 1.00 58.31 222 ALA A C 1
ATOM 1726 O O . ALA A 1 222 ? 4.181 7.236 4.187 1.00 58.31 222 ALA A O 1
ATOM 1727 N N . GLY A 1 223 ? 5.812 8.652 3.614 1.00 58.09 223 GLY A N 1
ATOM 1728 C CA . GLY A 1 223 ? 4.934 9.516 2.813 1.00 58.09 223 GLY A CA 1
ATOM 1729 C C . GLY A 1 223 ? 4.140 10.574 3.597 1.00 58.09 223 GLY A C 1
ATOM 1730 O O . GLY A 1 223 ? 3.093 11.041 3.129 1.00 58.09 223 GLY A O 1
ATOM 1731 N N . LEU A 1 224 ? 4.591 10.907 4.805 1.00 57.31 224 LEU A N 1
ATOM 1732 C CA . LEU A 1 224 ? 3.809 11.613 5.820 1.00 57.31 224 LEU A CA 1
ATOM 1733 C C . LEU A 1 224 ? 4.048 13.110 5.892 1.00 57.31 224 LEU A C 1
ATOM 1735 O O . LEU A 1 224 ? 3.190 13.801 6.443 1.00 57.31 224 LEU A O 1
ATOM 1739 N N . ASP A 1 225 ? 5.141 13.617 5.324 1.00 59.06 225 ASP A N 1
ATOM 1740 C CA . ASP A 1 225 ? 5.429 15.041 5.414 1.00 59.06 225 ASP A CA 1
ATOM 1741 C C . ASP A 1 225 ? 4.299 15.867 4.792 1.00 59.06 225 ASP A C 1
ATOM 1743 O O . ASP A 1 225 ? 3.818 15.637 3.673 1.00 59.06 225 ASP A O 1
ATOM 1747 N N . THR A 1 226 ? 3.839 16.847 5.568 1.00 53.12 226 THR A N 1
ATOM 1748 C CA . THR A 1 226 ? 2.728 17.744 5.231 1.00 53.12 226 THR A CA 1
ATOM 1749 C C . THR A 1 226 ? 3.138 18.874 4.293 1.00 53.12 226 THR A C 1
ATOM 1751 O O . THR A 1 226 ? 2.278 19.637 3.852 1.00 53.12 226 THR A O 1
ATOM 1754 N N . HIS A 1 227 ? 4.425 18.974 3.952 1.00 49.62 227 HIS A N 1
ATOM 1755 C CA . HIS A 1 227 ? 4.977 20.008 3.082 1.00 49.62 227 HIS A CA 1
ATOM 1756 C C . HIS A 1 227 ? 5.433 19.445 1.728 1.00 49.62 227 HIS A C 1
ATOM 1758 O O . HIS A 1 227 ? 6.627 19.441 1.432 1.00 49.62 227 HIS A O 1
ATOM 1764 N N . PRO A 1 228 ? 4.515 19.008 0.842 1.00 52.62 228 PRO A N 1
ATOM 1765 C CA . PRO A 1 228 ? 4.892 18.617 -0.504 1.00 52.62 228 PRO A CA 1
ATOM 1766 C C . PRO A 1 228 ? 5.171 19.882 -1.329 1.00 52.62 228 PRO A C 1
ATOM 1768 O O . PRO A 1 228 ? 4.367 20.288 -2.163 1.00 52.62 228 PRO A O 1
ATOM 1771 N N . HIS A 1 229 ? 6.328 20.516 -1.125 1.00 52.66 229 HIS A N 1
ATOM 1772 C CA . HIS A 1 229 ? 6.784 21.643 -1.949 1.00 52.66 229 HIS A CA 1
ATOM 1773 C C . HIS A 1 229 ? 6.872 21.275 -3.441 1.00 52.66 229 HIS A C 1
ATOM 1775 O O . HIS A 1 229 ? 6.843 22.152 -4.303 1.00 52.66 229 HIS A O 1
ATOM 1781 N N . ILE A 1 230 ? 6.937 19.977 -3.755 1.00 55.38 230 ILE A N 1
ATOM 1782 C CA . ILE A 1 230 ? 7.102 19.457 -5.115 1.00 55.38 230 ILE A CA 1
ATOM 1783 C C . ILE A 1 230 ? 5.759 19.280 -5.843 1.00 55.38 230 ILE A C 1
ATOM 1785 O O . ILE A 1 230 ? 5.692 19.311 -7.074 1.00 55.38 230 ILE A O 1
ATOM 1789 N N . VAL A 1 231 ? 4.661 19.158 -5.099 1.00 55.88 231 VAL A N 1
ATOM 1790 C CA . VAL A 1 231 ? 3.320 19.041 -5.662 1.00 55.88 231 VAL A CA 1
ATOM 1791 C C . VAL A 1 231 ? 2.699 20.432 -5.628 1.00 55.88 231 VAL A C 1
ATOM 1793 O O . VAL A 1 231 ? 2.023 20.801 -4.672 1.00 55.88 231 VAL A O 1
ATOM 1796 N N . GLY A 1 232 ? 2.998 21.253 -6.641 1.00 52.75 232 GLY A N 1
ATOM 1797 C CA . GLY A 1 232 ? 2.443 22.606 -6.752 1.00 52.75 232 GLY A CA 1
ATOM 1798 C C . GLY A 1 232 ? 0.919 22.626 -6.548 1.00 52.75 232 GLY A C 1
ATOM 1799 O O . GLY A 1 232 ? 0.261 21.605 -6.710 1.00 52.75 232 GLY A O 1
ATOM 1800 N N . LYS A 1 233 ? 0.344 23.797 -6.232 1.00 49.53 233 LYS A N 1
ATOM 1801 C CA . LYS A 1 233 ? -1.076 24.012 -5.843 1.00 49.53 233 LYS A CA 1
ATOM 1802 C C . LYS A 1 233 ? -2.163 23.476 -6.816 1.00 49.53 233 LYS A C 1
ATOM 1804 O O . LYS A 1 233 ? -3.347 23.704 -6.587 1.00 49.53 233 LYS A O 1
ATOM 1809 N N . GLY A 1 234 ? -1.794 22.799 -7.903 1.00 55.25 234 GLY A N 1
ATOM 1810 C CA . GLY A 1 234 ? -2.686 22.109 -8.833 1.00 55.25 234 GLY A CA 1
ATOM 1811 C C . GLY A 1 234 ? -2.930 20.631 -8.493 1.00 55.25 234 GLY A C 1
ATOM 1812 O O . GLY A 1 234 ? -2.531 20.118 -7.451 1.00 55.25 234 GLY A O 1
ATOM 1813 N N . ARG A 1 235 ? -3.628 19.934 -9.403 1.00 60.84 235 ARG A N 1
ATOM 1814 C CA . ARG A 1 235 ? -3.845 18.474 -9.353 1.00 60.84 235 ARG A CA 1
ATOM 1815 C C . ARG A 1 235 ? -2.499 17.747 -9.161 1.00 60.84 235 ARG A C 1
ATOM 1817 O O . ARG A 1 235 ? -1.468 18.257 -9.586 1.00 60.84 235 ARG A O 1
ATOM 1824 N N . ALA A 1 236 ? -2.509 16.575 -8.528 1.00 83.81 236 ALA A N 1
ATOM 1825 C CA . ALA A 1 236 ? -1.312 15.783 -8.217 1.00 83.81 236 ALA A CA 1
ATOM 1826 C C . ALA A 1 236 ? -1.493 14.304 -8.566 1.00 83.81 236 ALA A C 1
ATOM 1828 O O . ALA A 1 236 ? -1.139 13.412 -7.794 1.00 83.81 236 ALA A O 1
ATOM 1829 N N . LEU A 1 237 ? -2.152 14.051 -9.693 1.00 89.75 237 LEU A N 1
ATOM 1830 C CA . LEU A 1 237 ? -2.534 12.701 -10.066 1.00 89.75 237 LEU A CA 1
ATOM 1831 C C . LEU A 1 237 ? -1.359 12.018 -10.758 1.00 89.75 237 LEU A C 1
ATOM 1833 O O . LEU A 1 237 ? -1.046 12.344 -11.904 1.00 89.75 237 LEU A O 1
ATOM 1837 N N . LEU A 1 238 ? -0.730 11.080 -10.063 1.00 89.75 238 LEU A N 1
ATOM 1838 C CA . LEU A 1 238 ? 0.294 10.201 -10.597 1.00 89.75 238 LEU A CA 1
ATOM 1839 C C . LEU A 1 238 ? -0.372 8.939 -11.149 1.00 89.75 238 LEU A C 1
ATOM 1841 O O . LEU A 1 238 ? -0.988 8.186 -10.402 1.00 89.75 238 LEU A O 1
ATOM 1845 N N . LYS A 1 239 ? -0.241 8.693 -12.450 1.00 88.00 239 LYS A N 1
ATOM 1846 C CA . LYS A 1 239 ? -0.627 7.425 -13.076 1.00 88.00 239 LYS A CA 1
ATOM 1847 C C . LYS A 1 239 ? 0.624 6.678 -13.493 1.00 88.00 239 LYS A C 1
ATOM 1849 O O . LYS A 1 239 ? 1.508 7.283 -14.093 1.00 88.00 239 LYS A O 1
ATOM 1854 N N . LEU A 1 240 ? 0.693 5.392 -13.189 1.00 87.56 240 LEU A N 1
ATOM 1855 C CA . LEU A 1 240 ? 1.836 4.546 -13.514 1.00 87.56 240 LEU A CA 1
ATOM 1856 C C . LEU A 1 240 ? 1.386 3.108 -13.741 1.00 87.56 240 LEU A C 1
ATOM 1858 O O . LEU A 1 240 ? 0.383 2.675 -13.182 1.00 87.56 240 LEU A O 1
ATOM 1862 N N . ASP A 1 241 ? 2.166 2.364 -14.509 1.00 83.50 241 ASP A N 1
ATOM 1863 C CA . ASP A 1 241 ? 2.119 0.909 -14.532 1.00 83.50 241 ASP A CA 1
ATOM 1864 C C . ASP A 1 241 ? 3.299 0.396 -13.713 1.00 83.50 241 ASP A C 1
ATOM 1866 O O . ASP A 1 241 ? 4.449 0.699 -14.029 1.00 83.50 241 ASP A O 1
ATOM 1870 N N . TYR A 1 242 ? 3.035 -0.368 -12.658 1.00 83.56 242 TYR A N 1
ATOM 1871 C CA . TYR A 1 242 ? 4.083 -1.056 -11.917 1.00 83.56 242 TYR A CA 1
ATOM 1872 C C . TYR A 1 242 ? 4.185 -2.495 -12.413 1.00 83.56 242 TYR A C 1
ATOM 1874 O O . TYR A 1 242 ? 3.213 -3.252 -12.375 1.00 83.56 242 TYR A O 1
ATOM 1882 N N . ALA A 1 243 ? 5.362 -2.879 -12.891 1.00 76.44 243 ALA A N 1
ATOM 1883 C CA . ALA A 1 243 ? 5.645 -4.228 -13.351 1.00 76.44 243 ALA A CA 1
ATOM 1884 C C . ALA A 1 243 ? 6.861 -4.771 -12.602 1.00 76.44 243 ALA A C 1
ATOM 1886 O O . ALA A 1 243 ? 7.944 -4.201 -12.695 1.00 76.44 243 ALA A O 1
ATOM 1887 N N . GLY A 1 244 ? 6.701 -5.901 -11.909 1.00 64.50 244 GLY A N 1
ATOM 1888 C CA . GLY A 1 244 ? 7.838 -6.644 -11.372 1.00 64.50 244 GLY A CA 1
ATOM 1889 C C . GLY A 1 244 ? 8.685 -7.161 -12.533 1.00 64.50 244 GLY A C 1
ATOM 1890 O O . GLY A 1 244 ? 8.281 -8.085 -13.239 1.00 64.50 244 GLY A O 1
ATOM 1891 N N . VAL A 1 245 ? 9.826 -6.527 -12.793 1.00 55.59 245 VAL A N 1
ATOM 1892 C CA . VAL A 1 245 ? 10.688 -6.899 -13.917 1.00 55.59 245 VAL A CA 1
ATOM 1893 C C . VAL A 1 245 ? 11.610 -8.015 -13.462 1.00 55.59 245 VAL A C 1
ATOM 1895 O O . VAL A 1 245 ? 12.621 -7.730 -12.842 1.00 55.59 245 VAL A O 1
ATOM 1898 N N . ILE A 1 246 ? 11.349 -9.282 -13.791 1.00 53.50 246 ILE A N 1
ATOM 1899 C CA . ILE A 1 246 ? 12.458 -10.252 -13.797 1.00 53.50 246 ILE A CA 1
ATOM 1900 C C . ILE A 1 246 ? 13.511 -9.654 -14.739 1.00 53.50 246 ILE A C 1
ATOM 1902 O O . ILE A 1 246 ? 13.275 -9.599 -15.949 1.00 53.50 246 ILE A O 1
ATOM 1906 N N . ARG A 1 247 ? 14.618 -9.118 -14.198 1.00 49.28 247 ARG A N 1
ATOM 1907 C CA . ARG A 1 247 ? 15.713 -8.648 -15.044 1.00 49.28 247 ARG A CA 1
ATOM 1908 C C . ARG A 1 247 ? 16.161 -9.861 -15.827 1.00 49.28 247 ARG A C 1
ATOM 1910 O O . ARG A 1 247 ? 16.428 -10.920 -15.256 1.00 49.28 247 ARG A O 1
ATOM 1917 N N . ALA A 1 248 ? 16.217 -9.707 -17.142 1.00 47.22 248 ALA A N 1
ATOM 1918 C CA . ALA A 1 248 ? 16.941 -10.675 -17.928 1.00 47.22 248 ALA A CA 1
ATOM 1919 C C . ALA A 1 248 ? 18.396 -10.691 -17.401 1.00 47.22 248 ALA A C 1
ATOM 1921 O O . ALA A 1 248 ? 18.891 -9.629 -17.008 1.00 47.22 248 ALA A O 1
ATOM 1922 N N . PRO A 1 249 ? 19.062 -11.859 -17.333 1.00 48.12 249 PRO A N 1
ATOM 1923 C CA . PRO A 1 249 ? 20.463 -11.943 -16.922 1.00 48.12 249 PRO A CA 1
ATOM 1924 C C . PRO A 1 249 ? 21.314 -10.891 -17.645 1.00 48.12 249 PRO A C 1
ATOM 1926 O O . PRO A 1 249 ? 21.007 -10.553 -18.782 1.00 48.12 249 PRO A O 1
ATOM 1929 N N . LEU A 1 250 ? 22.410 -10.406 -17.055 1.00 45.91 250 LEU A N 1
ATOM 1930 C CA . LEU A 1 250 ? 23.302 -9.441 -17.731 1.00 45.91 250 LEU A CA 1
ATOM 1931 C C . LEU A 1 250 ? 23.854 -9.970 -19.073 1.00 45.91 250 LEU A C 1
ATOM 1933 O O . LEU A 1 250 ? 24.199 -9.200 -19.962 1.00 45.91 250 LEU A O 1
ATOM 1937 N N . SER A 1 251 ? 23.888 -11.295 -19.237 1.00 45.09 251 SER A N 1
ATOM 1938 C CA . SER A 1 251 ? 24.235 -12.003 -20.474 1.00 45.09 251 SER A CA 1
ATOM 1939 C C . SER A 1 251 ? 23.081 -12.129 -21.479 1.00 45.09 251 SER A C 1
ATOM 1941 O O . SER A 1 251 ? 23.251 -12.714 -22.554 1.00 45.09 251 SER A O 1
ATOM 1943 N N . ALA A 1 252 ? 21.891 -11.625 -21.149 1.00 47.56 252 ALA A N 1
ATOM 1944 C CA . ALA A 1 252 ? 20.731 -11.685 -22.014 1.00 47.56 252 ALA A CA 1
ATOM 1945 C C . ALA A 1 252 ? 20.947 -10.785 -23.225 1.00 47.56 252 ALA A C 1
ATOM 1947 O O . ALA A 1 252 ? 21.061 -9.565 -23.135 1.00 47.56 252 ALA A O 1
ATOM 1948 N N . THR A 1 253 ? 20.980 -11.417 -24.389 1.00 46.78 253 THR A N 1
ATOM 1949 C CA . THR A 1 253 ? 21.027 -10.714 -25.664 1.00 46.78 253 THR A CA 1
ATOM 1950 C C . THR A 1 253 ? 19.610 -10.342 -26.093 1.00 46.78 253 THR A C 1
ATOM 1952 O O . THR A 1 253 ? 18.681 -11.129 -25.866 1.00 46.78 253 THR A O 1
ATOM 1955 N N . PRO A 1 254 ? 19.416 -9.168 -26.724 1.00 48.47 254 PRO A N 1
ATOM 1956 C CA . PRO A 1 254 ? 18.129 -8.814 -27.297 1.00 48.47 254 PRO A CA 1
ATOM 1957 C C . PRO A 1 254 ? 17.685 -9.924 -28.250 1.00 48.47 254 PRO A C 1
ATOM 1959 O O . PRO A 1 254 ? 18.425 -10.371 -29.131 1.00 48.47 254 PRO A O 1
ATOM 1962 N N . VAL A 1 255 ? 16.475 -10.421 -28.024 1.00 48.88 255 VAL A N 1
ATOM 1963 C CA . VAL A 1 255 ? 15.878 -11.456 -28.858 1.00 48.88 255 VAL A CA 1
ATOM 1964 C C . VAL A 1 255 ? 15.278 -10.762 -30.080 1.00 48.88 255 VAL A C 1
ATOM 1966 O O . VAL A 1 255 ? 14.499 -9.826 -29.940 1.00 48.88 255 VAL A O 1
ATOM 1969 N N . SER A 1 256 ? 15.656 -11.194 -31.283 1.00 48.62 256 SER A N 1
ATOM 1970 C CA . SER A 1 256 ? 15.021 -10.696 -32.507 1.00 48.62 256 SER A CA 1
ATOM 1971 C C . SER A 1 256 ? 13.551 -11.115 -32.555 1.00 48.62 256 SER A C 1
ATOM 1973 O O . SER A 1 256 ? 13.209 -12.182 -32.043 1.00 48.62 256 SER A O 1
ATOM 1975 N N . ASP A 1 257 ? 12.693 -10.345 -33.227 1.00 48.34 257 ASP A N 1
ATOM 1976 C CA . ASP A 1 257 ? 11.256 -10.653 -33.358 1.00 48.34 257 ASP A CA 1
ATOM 1977 C C . ASP A 1 257 ? 11.004 -12.075 -33.886 1.00 48.34 257 ASP A C 1
ATOM 1979 O O . ASP A 1 257 ? 10.116 -12.789 -33.421 1.00 48.34 257 ASP A O 1
ATOM 1983 N N . ILE A 1 258 ? 11.871 -12.544 -34.788 1.00 51.50 258 ILE A N 1
ATOM 1984 C CA . ILE A 1 258 ? 11.857 -13.916 -35.311 1.00 51.50 258 ILE A CA 1
ATOM 1985 C C . ILE A 1 258 ? 12.104 -14.933 -34.186 1.00 51.50 258 ILE A C 1
ATOM 1987 O O . ILE A 1 258 ? 11.387 -15.927 -34.069 1.00 51.50 258 ILE A O 1
ATOM 1991 N N . LYS A 1 259 ? 13.110 -14.695 -33.338 1.00 49.81 259 LYS A N 1
ATOM 1992 C CA . LYS A 1 259 ? 13.456 -15.580 -32.219 1.00 49.81 259 LYS A CA 1
ATOM 1993 C C . LYS A 1 259 ? 12.403 -15.510 -31.107 1.00 49.81 259 LYS A C 1
ATOM 1995 O O . LYS A 1 259 ? 12.097 -16.547 -30.522 1.00 49.81 259 LYS A O 1
ATOM 2000 N N . LEU A 1 260 ? 11.799 -14.342 -30.875 1.00 52.56 260 LEU A N 1
ATOM 2001 C CA . LEU A 1 260 ? 10.664 -14.170 -29.966 1.00 52.56 260 LEU A CA 1
ATOM 2002 C C . LEU A 1 260 ? 9.463 -14.988 -30.445 1.00 52.56 260 LEU A C 1
ATOM 2004 O O . LEU A 1 260 ? 8.900 -15.754 -29.670 1.00 52.56 260 LEU A O 1
ATOM 2008 N N . GLY A 1 261 ? 9.122 -14.896 -31.733 1.00 54.00 261 GLY A N 1
ATOM 2009 C CA . GLY A 1 261 ? 8.046 -15.678 -32.341 1.00 54.00 261 GLY A CA 1
ATOM 2010 C C . GLY A 1 261 ? 8.264 -17.188 -32.213 1.00 54.00 261 GLY A C 1
ATOM 2011 O O . GLY A 1 261 ? 7.334 -17.917 -31.872 1.00 54.00 261 GLY A O 1
ATOM 2012 N N . VAL A 1 262 ? 9.501 -17.663 -32.400 1.00 55.91 262 VAL A N 1
ATOM 2013 C CA . VAL A 1 262 ? 9.864 -19.077 -32.192 1.00 55.91 262 VAL A CA 1
ATOM 2014 C C . VAL A 1 262 ? 9.731 -19.490 -30.723 1.00 55.91 262 VAL A C 1
ATOM 2016 O O . VAL A 1 262 ? 9.248 -20.587 -30.447 1.00 55.91 262 VAL A O 1
ATOM 2019 N N . LEU A 1 263 ? 10.137 -18.641 -29.775 1.00 54.41 263 LEU A N 1
ATOM 2020 C CA . LEU A 1 263 ? 10.007 -18.920 -28.340 1.00 54.41 263 LEU A CA 1
ATOM 2021 C C . LEU A 1 263 ? 8.540 -18.962 -27.905 1.00 54.41 263 LEU A C 1
ATOM 2023 O O . LEU A 1 263 ? 8.123 -19.930 -27.276 1.00 54.41 263 LEU A O 1
ATOM 2027 N N . LEU A 1 264 ? 7.740 -17.975 -28.314 1.00 62.53 264 LEU A N 1
ATOM 2028 C CA . LEU A 1 264 ? 6.300 -17.950 -28.057 1.00 62.53 264 LEU A CA 1
ATOM 2029 C C . LEU A 1 264 ? 5.613 -19.185 -28.650 1.00 62.53 264 LEU A C 1
ATOM 2031 O O . LEU A 1 264 ? 4.817 -19.821 -27.967 1.00 62.53 264 LEU A O 1
ATOM 2035 N N . HIS A 1 265 ? 5.971 -19.590 -29.873 1.00 57.16 265 HIS A N 1
ATOM 2036 C CA . HIS A 1 265 ? 5.476 -20.828 -30.482 1.00 57.16 265 HIS A CA 1
ATOM 2037 C C . HIS A 1 265 ? 5.851 -22.076 -29.678 1.00 57.16 265 HIS A C 1
ATOM 2039 O O . HIS A 1 265 ? 4.999 -22.923 -29.420 1.00 57.16 265 HIS A O 1
ATOM 2045 N N . LYS A 1 266 ? 7.110 -22.194 -29.242 1.00 55.41 266 LYS A N 1
ATOM 2046 C CA . LYS A 1 266 ? 7.571 -23.318 -28.410 1.00 55.41 266 LYS A CA 1
ATOM 2047 C C . LYS A 1 266 ? 6.859 -23.387 -27.057 1.00 55.41 266 LYS A C 1
ATOM 2049 O O . LYS A 1 266 ? 6.659 -24.482 -26.547 1.00 55.41 266 LYS A O 1
ATOM 2054 N N . CYS A 1 267 ? 6.445 -22.249 -26.506 1.00 57.75 267 CYS A N 1
ATOM 2055 C CA . CYS A 1 267 ? 5.664 -22.170 -25.272 1.00 57.75 267 CYS A CA 1
ATOM 2056 C C . CYS A 1 267 ? 4.145 -22.328 -25.488 1.00 57.75 267 CYS A C 1
ATOM 2058 O O . CYS A 1 267 ? 3.384 -22.132 -24.547 1.00 57.75 267 CYS A O 1
ATOM 2060 N N . GLY A 1 268 ? 3.680 -22.641 -26.706 1.00 57.69 268 GLY A N 1
ATOM 2061 C CA . GLY A 1 268 ? 2.248 -22.762 -27.016 1.00 57.69 268 GLY A CA 1
ATOM 2062 C C . GLY A 1 268 ? 1.497 -21.425 -27.083 1.00 57.69 268 GLY A C 1
ATOM 2063 O O . GLY A 1 268 ? 0.273 -21.404 -27.162 1.00 57.69 268 GLY A O 1
ATOM 2064 N N . LEU A 1 269 ? 2.225 -20.306 -27.077 1.00 55.94 269 LEU A N 1
ATOM 2065 C CA . LEU A 1 269 ? 1.715 -18.933 -27.119 1.00 55.94 269 LEU A CA 1
ATOM 2066 C C . LEU A 1 269 ? 1.777 -18.318 -28.529 1.00 55.94 269 LEU A C 1
ATOM 2068 O O . LEU A 1 269 ? 1.580 -17.113 -28.687 1.00 55.94 269 LEU A O 1
ATOM 2072 N N . SER A 1 270 ? 2.057 -19.103 -29.577 1.00 55.91 270 SER A N 1
ATOM 2073 C CA . SER A 1 270 ? 1.971 -18.589 -30.947 1.00 55.91 270 SER A CA 1
ATOM 2074 C C . SER A 1 270 ? 0.522 -18.354 -31.336 1.00 55.91 270 SER A C 1
ATOM 2076 O O . SER A 1 270 ? -0.244 -19.293 -31.562 1.00 55.91 270 SER A O 1
ATOM 2078 N N . PHE A 1 271 ? 0.167 -17.091 -31.512 1.00 56.41 271 PHE A N 1
ATOM 2079 C CA . PHE A 1 271 ? -1.079 -16.739 -32.159 1.00 56.41 271 PHE A CA 1
ATOM 2080 C C . PHE A 1 271 ? -0.900 -16.869 -33.670 1.00 56.41 271 PHE A C 1
ATOM 2082 O O . PHE A 1 271 ? -0.101 -16.169 -34.291 1.00 56.41 271 PHE A O 1
ATOM 2089 N N . SER A 1 272 ? -1.656 -17.775 -34.280 1.00 56.75 272 SER A N 1
ATOM 2090 C CA . SER A 1 272 ? -1.815 -17.789 -35.732 1.00 56.75 272 SER A CA 1
ATOM 2091 C C . SER A 1 272 ? -2.367 -16.432 -36.185 1.00 56.75 272 SER A C 1
ATOM 2093 O O . SER A 1 272 ? -3.310 -15.920 -35.583 1.00 56.75 272 SER A O 1
ATOM 2095 N N . ALA A 1 273 ? -1.847 -15.854 -37.272 1.00 52.53 273 ALA A N 1
ATOM 2096 C CA . ALA A 1 273 ? -2.406 -14.625 -37.849 1.00 52.53 273 ALA A CA 1
ATOM 2097 C C . ALA A 1 273 ? -3.911 -14.770 -38.166 1.00 52.53 273 ALA A C 1
ATOM 2099 O O . ALA A 1 273 ? -4.674 -13.812 -38.057 1.00 52.53 273 ALA A O 1
ATOM 2100 N N . LYS A 1 274 ? -4.361 -15.997 -38.474 1.00 55.44 274 LYS A N 1
ATOM 2101 C CA . LYS A 1 274 ? -5.780 -16.344 -38.631 1.00 55.44 274 LYS A CA 1
ATOM 2102 C C . LYS A 1 274 ? -6.546 -16.226 -37.307 1.00 55.44 274 LYS A C 1
ATOM 2104 O O . LYS A 1 274 ? -7.660 -15.721 -37.304 1.00 55.44 274 LYS A O 1
ATOM 2109 N N . TYR A 1 275 ? -5.935 -16.633 -36.195 1.00 56.97 275 TYR A N 1
ATOM 2110 C CA . TYR A 1 275 ? -6.501 -16.547 -34.845 1.00 56.97 275 TYR A CA 1
ATOM 2111 C C . TYR A 1 275 ? -6.586 -15.099 -34.330 1.00 56.97 275 TYR A C 1
ATOM 2113 O O . TYR A 1 275 ? -7.603 -14.718 -33.758 1.00 56.97 275 TYR A O 1
ATOM 2121 N N . VAL A 1 276 ? -5.571 -14.264 -34.600 1.00 53.66 276 VAL A N 1
ATOM 2122 C CA . VAL A 1 276 ? -5.596 -12.822 -34.266 1.00 53.66 276 VAL A CA 1
ATOM 2123 C C . VAL A 1 276 ? -6.678 -12.090 -35.070 1.00 53.66 276 VAL A C 1
ATOM 2125 O O . VAL A 1 276 ? -7.437 -11.315 -34.501 1.00 53.66 276 VAL A O 1
ATOM 2128 N N . ARG A 1 277 ? -6.829 -12.384 -36.373 1.00 55.44 277 ARG A N 1
ATOM 2129 C CA . ARG A 1 277 ? -7.899 -11.804 -37.216 1.00 55.44 277 ARG A CA 1
ATOM 2130 C C . ARG A 1 277 ? -9.310 -12.209 -36.774 1.00 55.44 277 ARG A C 1
ATOM 2132 O O . ARG A 1 277 ? -10.247 -11.450 -36.981 1.00 55.44 277 ARG A O 1
ATOM 2139 N N . GLN A 1 278 ? -9.470 -13.394 -36.185 1.00 62.09 278 GLN A N 1
ATOM 2140 C CA . GLN A 1 278 ? -10.762 -13.885 -35.691 1.00 62.09 278 GLN A CA 1
ATOM 2141 C C . GLN A 1 278 ? -11.177 -13.269 -34.345 1.00 62.09 278 GLN A C 1
ATOM 2143 O O . GLN A 1 278 ? -12.319 -13.455 -33.930 1.00 62.09 278 GLN A O 1
ATOM 2148 N N . ARG A 1 279 ? -10.284 -12.546 -33.652 1.00 56.06 279 ARG A N 1
ATOM 2149 C CA . ARG A 1 279 ? -10.558 -11.930 -32.346 1.00 56.06 279 ARG A CA 1
ATOM 2150 C C . ARG A 1 279 ? -10.199 -10.438 -32.360 1.00 56.06 279 ARG A C 1
ATOM 2152 O O . ARG A 1 279 ? -9.035 -10.102 -32.149 1.00 56.06 279 ARG A O 1
ATOM 2159 N N . PRO A 1 280 ? -11.188 -9.542 -32.541 1.00 54.91 280 PRO A N 1
ATOM 2160 C CA . PRO A 1 280 ? -10.970 -8.095 -32.646 1.00 54.91 280 PRO A CA 1
ATOM 2161 C C . PRO A 1 280 ? -10.160 -7.498 -31.486 1.00 54.91 280 PRO A C 1
ATOM 2163 O O . PRO A 1 280 ? -9.278 -6.678 -31.715 1.00 54.91 280 PRO A O 1
ATOM 2166 N N . SER A 1 281 ? -10.363 -7.994 -30.261 1.00 52.38 281 SER A N 1
ATOM 2167 C CA . SER A 1 281 ? -9.631 -7.543 -29.069 1.00 52.38 281 SER A CA 1
ATOM 2168 C C . SER A 1 281 ? -8.128 -7.851 -29.091 1.00 52.38 281 SER A C 1
ATOM 2170 O O . SER A 1 281 ? -7.354 -7.158 -28.442 1.00 52.38 281 SER A O 1
ATOM 2172 N N . LEU A 1 282 ? -7.684 -8.872 -29.835 1.00 44.84 282 LEU A N 1
ATOM 2173 C CA . LEU A 1 282 ? -6.258 -9.186 -29.996 1.00 44.84 282 LEU A CA 1
ATOM 2174 C C . LEU A 1 282 ? -5.611 -8.367 -31.121 1.00 44.84 282 LEU A C 1
ATOM 2176 O O . LEU A 1 282 ? -4.408 -8.114 -31.075 1.00 44.84 282 LEU A O 1
ATOM 2180 N N . ALA A 1 283 ? -6.394 -7.937 -32.113 1.00 50.34 283 ALA A N 1
ATOM 2181 C CA . ALA A 1 283 ? -5.918 -7.097 -33.210 1.00 50.34 283 ALA A CA 1
ATOM 2182 C C . ALA A 1 283 ? -5.546 -5.679 -32.740 1.00 50.34 283 ALA A C 1
ATOM 2184 O O . ALA A 1 283 ? -4.604 -5.095 -33.270 1.00 50.34 283 ALA A O 1
ATOM 2185 N N . GLU A 1 284 ? -6.232 -5.163 -31.716 1.00 52.66 284 GLU A N 1
ATOM 2186 C CA . GLU A 1 284 ? -5.933 -3.866 -31.092 1.00 52.66 284 GLU A CA 1
ATOM 2187 C C . GLU A 1 284 ? -4.622 -3.878 -30.286 1.00 52.66 284 GLU A C 1
ATOM 2189 O O . GLU A 1 284 ? -3.941 -2.860 -30.194 1.00 52.66 284 GLU A O 1
ATOM 2194 N N . VAL A 1 285 ? -4.234 -5.037 -29.741 1.00 43.28 285 VAL A N 1
ATOM 2195 C CA . VAL A 1 285 ? -3.068 -5.181 -28.847 1.00 43.28 285 VAL A CA 1
ATOM 2196 C C . VAL A 1 285 ? -1.801 -5.620 -29.594 1.00 43.28 285 VAL A C 1
ATOM 2198 O O . VAL A 1 285 ? -0.692 -5.343 -29.142 1.00 43.28 285 VAL A O 1
ATOM 2201 N N . LEU A 1 286 ? -1.930 -6.282 -30.751 1.00 50.97 286 LEU A N 1
ATOM 2202 C CA . LEU A 1 286 ? -0.801 -6.848 -31.511 1.00 50.97 286 LEU A CA 1
ATOM 2203 C C . LEU A 1 286 ? -0.701 -6.317 -32.963 1.00 50.97 286 LEU A C 1
ATOM 2205 O O . LEU A 1 286 ? -0.628 -7.114 -33.908 1.00 50.97 286 LEU A O 1
ATOM 2209 N N . PRO A 1 287 ? -0.647 -4.986 -33.183 1.00 50.00 287 PRO A N 1
ATOM 2210 C CA . PRO A 1 287 ? -0.662 -4.387 -34.523 1.00 50.00 287 PRO A CA 1
ATOM 2211 C C . PRO A 1 287 ? 0.554 -4.773 -35.386 1.00 50.00 287 PRO A C 1
ATOM 2213 O O . PRO A 1 287 ? 0.428 -4.922 -36.604 1.00 50.00 287 PRO A O 1
ATOM 2216 N N . ASN A 1 288 ? 1.713 -5.031 -34.770 1.00 47.88 288 ASN A N 1
ATOM 2217 C CA . ASN A 1 288 ? 2.946 -5.377 -35.490 1.00 47.88 288 ASN A CA 1
ATOM 2218 C C . ASN A 1 288 ? 2.864 -6.742 -36.203 1.00 47.88 288 ASN A C 1
ATOM 2220 O O . ASN A 1 288 ? 3.354 -6.879 -37.323 1.00 47.88 288 ASN A O 1
ATOM 2224 N N . ILE A 1 289 ? 2.169 -7.730 -35.621 1.00 52.50 289 ILE A N 1
ATOM 2225 C CA . ILE A 1 289 ? 1.998 -9.068 -36.226 1.00 52.50 289 ILE A CA 1
ATOM 2226 C C . ILE A 1 289 ? 1.140 -8.981 -37.499 1.00 52.50 289 ILE A C 1
ATOM 2228 O O . ILE A 1 289 ? 1.403 -9.656 -38.497 1.00 52.50 289 ILE A O 1
ATOM 2232 N N . LEU A 1 290 ? 0.119 -8.118 -37.489 1.00 51.09 290 LEU A N 1
ATOM 2233 C CA . LEU A 1 290 ? -0.726 -7.873 -38.658 1.00 51.09 290 LEU A CA 1
ATOM 2234 C C . LEU A 1 290 ? 0.029 -7.100 -39.749 1.00 51.09 290 LEU A C 1
ATOM 2236 O O . LEU A 1 290 ? -0.152 -7.393 -40.934 1.00 51.09 290 LEU A O 1
ATOM 2240 N N . TYR A 1 291 ? 0.905 -6.169 -39.362 1.00 49.69 291 TYR A N 1
ATOM 2241 C CA . TYR A 1 291 ? 1.735 -5.397 -40.286 1.00 49.69 291 TYR A CA 1
ATOM 2242 C C . TYR A 1 291 ? 2.741 -6.275 -41.047 1.00 49.69 291 TYR A C 1
ATOM 2244 O O . TYR A 1 291 ? 2.775 -6.246 -42.280 1.00 49.69 291 TYR A O 1
ATOM 2252 N N . GLU A 1 292 ? 3.491 -7.137 -40.351 1.00 53.94 292 GLU A N 1
ATOM 2253 C CA . GLU A 1 292 ? 4.438 -8.056 -40.998 1.00 53.94 292 GLU A CA 1
ATOM 2254 C C . GLU A 1 292 ? 3.752 -9.025 -41.968 1.00 53.94 292 GLU A C 1
ATOM 2256 O O . GLU A 1 292 ? 4.271 -9.322 -43.050 1.00 53.94 292 GLU A O 1
ATOM 2261 N N . HIS A 1 293 ? 2.561 -9.506 -41.608 1.00 57.38 293 HIS A N 1
ATOM 2262 C CA . HIS A 1 293 ? 1.788 -10.389 -42.473 1.00 57.38 293 HIS A CA 1
ATOM 2263 C C . HIS A 1 293 ? 1.272 -9.661 -43.720 1.00 57.38 293 HIS A C 1
ATOM 2265 O O . HIS A 1 293 ? 1.296 -10.227 -44.813 1.00 57.38 293 HIS A O 1
ATOM 2271 N N . ARG A 1 294 ? 0.839 -8.401 -43.587 1.00 55.72 294 ARG A N 1
ATOM 2272 C CA . ARG A 1 294 ? 0.394 -7.579 -44.722 1.00 55.72 294 ARG A CA 1
ATOM 2273 C C . ARG A 1 294 ? 1.538 -7.317 -45.702 1.00 55.72 294 ARG A C 1
ATOM 2275 O O . ARG A 1 294 ? 1.346 -7.452 -46.906 1.00 55.72 294 ARG A O 1
ATOM 2282 N N . ILE A 1 295 ? 2.746 -7.061 -45.195 1.00 55.22 295 ILE A N 1
ATOM 2283 C CA . ILE A 1 295 ? 3.956 -6.939 -46.025 1.00 55.22 295 ILE A CA 1
ATOM 2284 C C . ILE A 1 295 ? 4.259 -8.252 -46.760 1.00 55.22 295 ILE A C 1
ATOM 2286 O O . ILE A 1 295 ? 4.621 -8.226 -47.937 1.00 55.22 295 ILE A O 1
ATOM 2290 N N . LYS A 1 296 ? 4.120 -9.408 -46.096 1.00 66.31 296 LYS A N 1
ATOM 2291 C CA . LYS A 1 296 ? 4.326 -10.720 -46.735 1.00 66.31 296 LYS A CA 1
ATOM 2292 C C . LYS A 1 296 ? 3.280 -11.008 -47.817 1.00 66.31 296 LYS A C 1
ATOM 2294 O O . LYS A 1 296 ? 3.662 -11.456 -48.896 1.00 66.31 296 LYS A O 1
ATOM 2299 N N . GLU A 1 297 ? 2.004 -10.707 -47.571 1.00 69.06 297 GLU A N 1
ATOM 2300 C CA . GLU A 1 297 ? 0.932 -10.831 -48.571 1.00 69.06 297 GLU A CA 1
ATOM 2301 C C . GLU A 1 297 ? 1.166 -9.904 -49.775 1.00 69.06 297 GLU A C 1
ATOM 2303 O O . GLU A 1 297 ? 1.041 -10.345 -50.916 1.00 69.06 297 GLU A O 1
ATOM 2308 N N . GLU A 1 298 ? 1.560 -8.645 -49.556 1.00 55.62 298 GLU A N 1
ATOM 2309 C CA . GLU A 1 298 ? 1.871 -7.724 -50.656 1.00 55.62 298 GLU A CA 1
ATOM 2310 C C . GLU A 1 298 ? 3.095 -8.163 -51.463 1.00 55.62 298 GLU A C 1
ATOM 2312 O O . GLU A 1 298 ? 3.075 -8.105 -52.691 1.00 55.62 298 GLU A O 1
ATOM 2317 N N . LYS A 1 299 ? 4.153 -8.652 -50.805 1.00 64.69 299 LYS A N 1
ATOM 2318 C CA . LYS A 1 299 ? 5.333 -9.189 -51.500 1.00 64.69 299 LYS A CA 1
ATOM 2319 C C . LYS A 1 299 ? 5.008 -10.445 -52.309 1.00 64.69 299 LYS A C 1
ATOM 2321 O O . LYS A 1 299 ? 5.585 -10.620 -53.376 1.00 64.69 299 LYS A O 1
ATOM 2326 N N . ALA A 1 300 ? 4.103 -11.298 -51.827 1.00 70.38 300 ALA A N 1
ATOM 2327 C CA . ALA A 1 300 ? 3.638 -12.467 -52.569 1.00 70.38 300 ALA A CA 1
ATOM 2328 C C . ALA A 1 300 ? 2.808 -12.063 -53.797 1.00 70.38 300 ALA A C 1
ATOM 2330 O O . ALA A 1 300 ? 3.030 -12.596 -54.878 1.00 70.38 300 ALA A O 1
ATOM 2331 N N . LYS A 1 301 ? 1.927 -11.062 -53.659 1.00 69.25 301 LYS A N 1
ATOM 2332 C CA . LYS A 1 301 ? 1.138 -10.514 -54.775 1.00 69.25 301 LYS A CA 1
ATOM 2333 C C . LYS A 1 301 ? 1.980 -9.822 -55.845 1.00 69.25 301 LYS A C 1
ATOM 2335 O O . LYS A 1 301 ? 1.586 -9.834 -56.993 1.00 69.25 301 LYS A O 1
ATOM 2340 N N . ARG A 1 302 ? 3.119 -9.222 -55.482 1.00 62.44 302 ARG A N 1
ATOM 2341 C CA . ARG A 1 302 ? 4.053 -8.594 -56.441 1.00 62.44 302 ARG A CA 1
ATOM 2342 C C . ARG A 1 302 ? 4.957 -9.593 -57.176 1.00 62.44 302 ARG A C 1
ATOM 2344 O O . ARG A 1 302 ? 5.711 -9.181 -58.050 1.00 62.44 302 ARG A O 1
ATOM 2351 N N . ARG A 1 303 ? 4.966 -10.863 -56.763 1.00 61.91 303 ARG A N 1
ATOM 2352 C CA . ARG A 1 303 ? 5.764 -11.943 -57.374 1.00 61.91 303 ARG A CA 1
ATOM 2353 C C . ARG A 1 303 ? 4.939 -12.859 -58.284 1.00 61.91 303 ARG A C 1
ATOM 2355 O O . ARG A 1 303 ? 5.525 -13.738 -58.909 1.00 61.91 303 ARG A O 1
ATOM 2362 N N . LEU A 1 304 ? 3.622 -12.670 -58.306 1.00 49.31 304 LEU A N 1
ATOM 2363 C CA . LEU A 1 304 ? 2.675 -13.263 -59.249 1.00 49.31 304 LEU A CA 1
ATOM 2364 C C . LEU A 1 304 ? 2.348 -12.223 -60.321 1.00 49.31 304 LEU A C 1
ATOM 2366 O O . LEU A 1 304 ? 2.135 -12.647 -61.473 1.00 49.31 304 LEU A O 1
#